Protein AF-A0A6A5W102-F1 (afdb_monomer_lite)

Organism: NCBI:txid1392246

Sequence (244 aa):
MMQPARSTIIPQWRLRISGSLVYTWRGCWWRSITDMPKSYASFVYETIARSGHGNTTTPGDLSSTTNADDGVTIEAEVGITMAWTQFLHSPNSWTRVSRQSMNFAAHNAVVQPTTVNLTVRDDGEGNVYLLVPYRSHGIRFSVEFQDDLYAYENSCAVAACDFIQDTVPGSAHYVSPLPVQDHPTVAIEPHNALLVFPIPFPPPDLIPNLASPNTYTVHPESVPTLSHITNSVVYFGPGVHYIV

Structure (mmCIF, N/CA/C/O backbone):
data_AF-A0A6A5W102-F1
#
_entry.id   AF-A0A6A5W102-F1
#
loop_
_atom_site.group_PDB
_atom_site.id
_atom_site.type_symbol
_atom_site.label_atom_id
_atom_site.label_alt_id
_atom_site.label_comp_id
_atom_site.label_asym_id
_atom_site.label_entity_id
_atom_site.label_seq_id
_atom_site.pdbx_PDB_ins_code
_atom_site.Cartn_x
_atom_site.Cartn_y
_atom_site.Cartn_z
_atom_site.occupancy
_atom_site.B_iso_or_equiv
_atom_site.auth_seq_id
_atom_site.auth_comp_id
_atom_site.auth_asym_id
_atom_site.auth_atom_id
_atom_site.pdbx_PDB_model_num
ATOM 1 N N . MET A 1 1 ? -35.143 17.851 22.389 1.00 32.66 1 MET A N 1
ATOM 2 C CA . MET A 1 1 ? -34.821 18.850 21.348 1.00 32.66 1 MET A CA 1
ATOM 3 C C . MET A 1 1 ? -33.312 18.773 21.130 1.00 32.66 1 MET A C 1
ATOM 5 O O . MET A 1 1 ? -32.565 19.314 21.928 1.00 32.66 1 MET A O 1
ATOM 9 N N . MET A 1 2 ? -32.861 17.937 20.189 1.00 25.62 2 MET A N 1
ATOM 10 C CA . MET A 1 2 ? -31.437 17.625 19.975 1.00 25.62 2 MET A CA 1
ATOM 11 C C . MET A 1 2 ? -30.884 18.503 18.847 1.00 25.62 2 MET A C 1
ATOM 13 O O . MET A 1 2 ? -31.464 18.548 17.764 1.00 25.62 2 MET A O 1
ATOM 17 N N . GLN A 1 3 ? -29.789 19.214 19.123 1.00 23.28 3 GLN A N 1
ATOM 18 C CA . GLN A 1 3 ? -29.019 19.978 18.136 1.00 23.28 3 GLN A CA 1
ATOM 19 C C . GLN A 1 3 ? -28.342 19.041 17.118 1.00 23.28 3 GLN A C 1
ATOM 21 O O . GLN A 1 3 ? -27.839 17.990 17.519 1.00 23.28 3 GLN A O 1
ATOM 26 N N . PRO A 1 4 ? -28.249 19.420 15.831 1.00 29.44 4 PRO A N 1
ATOM 27 C CA . PRO A 1 4 ? -27.452 18.683 14.861 1.00 29.44 4 PRO A CA 1
ATOM 28 C C . PRO A 1 4 ? -25.958 18.997 15.032 1.00 29.44 4 PRO A C 1
ATOM 30 O O . PRO A 1 4 ? -25.551 20.157 15.146 1.00 29.44 4 PRO A O 1
ATOM 33 N N . ALA A 1 5 ? -25.141 17.943 15.049 1.00 29.16 5 ALA A N 1
ATOM 34 C CA . ALA A 1 5 ? -23.688 18.028 15.097 1.00 29.16 5 ALA A CA 1
ATOM 35 C C . ALA A 1 5 ? -23.127 18.659 13.811 1.00 29.16 5 ALA A C 1
ATOM 37 O O . ALA A 1 5 ? -23.562 18.361 12.697 1.00 29.16 5 ALA A O 1
ATOM 38 N N . ARG A 1 6 ? -22.155 19.556 14.000 1.00 26.34 6 ARG A N 1
ATOM 39 C CA . ARG A 1 6 ? -21.450 20.315 12.962 1.00 26.34 6 ARG A CA 1
ATOM 40 C C . ARG A 1 6 ? -20.654 19.384 12.043 1.00 26.34 6 ARG A C 1
ATOM 42 O O . ARG A 1 6 ? -19.984 18.471 12.512 1.00 26.34 6 ARG A O 1
ATOM 49 N N . SER 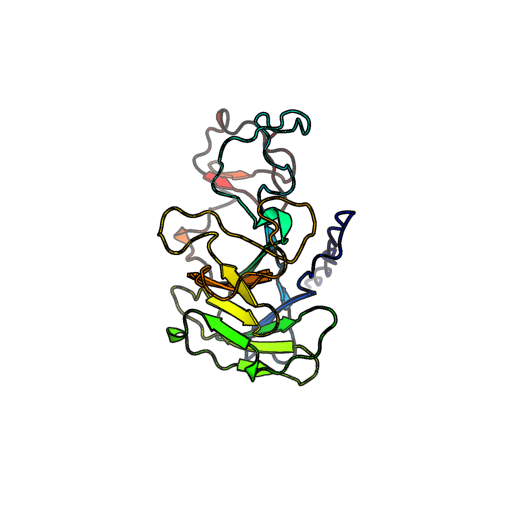A 1 7 ? -20.688 19.666 10.742 1.00 27.02 7 SER A N 1
ATOM 50 C CA . SER A 1 7 ? -19.809 19.046 9.752 1.00 27.02 7 SER A CA 1
ATOM 51 C C . SER A 1 7 ? -18.371 19.517 9.966 1.00 27.02 7 SER A C 1
ATOM 53 O O . SER A 1 7 ? -18.051 20.682 9.715 1.00 27.02 7 SER A O 1
ATOM 55 N N . THR A 1 8 ? -17.500 18.623 10.417 1.00 25.22 8 THR A N 1
ATOM 56 C CA . THR A 1 8 ? -16.059 18.874 10.450 1.00 25.22 8 THR A CA 1
ATOM 57 C C . THR A 1 8 ? -15.505 18.695 9.039 1.00 25.22 8 THR A C 1
ATOM 59 O O . THR A 1 8 ? -15.571 17.609 8.465 1.00 25.22 8 THR A O 1
ATOM 62 N N . ILE A 1 9 ? -14.995 19.783 8.465 1.00 26.11 9 ILE A N 1
ATOM 63 C CA . ILE A 1 9 ? -14.217 19.779 7.226 1.00 26.11 9 ILE A CA 1
ATOM 64 C C . ILE A 1 9 ? -12.917 19.027 7.529 1.00 26.11 9 ILE A C 1
ATOM 66 O O . ILE A 1 9 ? -12.103 19.503 8.317 1.00 26.11 9 ILE A O 1
ATOM 70 N N . ILE A 1 10 ? -12.742 17.841 6.946 1.00 27.20 10 ILE A N 1
ATOM 71 C CA . ILE A 1 10 ? -11.478 17.101 7.016 1.00 27.20 10 ILE A CA 1
ATOM 72 C C . ILE A 1 10 ? -10.545 17.715 5.959 1.00 27.20 10 ILE A C 1
ATOM 74 O O . ILE A 1 10 ? -10.894 17.684 4.775 1.00 27.20 10 ILE A O 1
ATOM 78 N N . PRO A 1 11 ? -9.396 18.301 6.337 1.00 24.92 11 PRO A N 1
ATOM 79 C CA . PRO A 1 11 ? -8.449 18.847 5.373 1.00 24.92 11 PRO A CA 1
ATOM 80 C C . PRO A 1 11 ? -7.882 17.723 4.494 1.00 24.92 11 PRO A C 1
ATOM 82 O O . PRO A 1 11 ? -7.336 16.739 4.990 1.00 24.92 11 PRO A O 1
ATOM 85 N N . GLN A 1 12 ? -8.024 17.871 3.174 1.00 27.95 12 GLN A N 1
ATOM 86 C CA . GLN A 1 12 ? -7.302 17.058 2.199 1.00 27.95 12 GLN A CA 1
ATOM 87 C C . GLN A 1 12 ? -5.849 17.534 2.166 1.00 27.95 12 GLN A C 1
ATOM 89 O O . GLN A 1 12 ? -5.536 18.560 1.561 1.00 27.95 12 GLN A O 1
ATOM 94 N N . TRP A 1 13 ? -4.961 16.813 2.843 1.00 24.53 13 TRP A N 1
ATOM 95 C CA . TRP A 1 13 ? -3.529 17.070 2.766 1.00 24.53 13 TRP A CA 1
ATOM 96 C C . TRP A 1 13 ? -3.004 16.625 1.398 1.00 24.53 13 TRP A C 1
ATOM 98 O O . TRP A 1 13 ? -3.129 15.463 1.022 1.00 24.53 13 TRP A O 1
ATOM 108 N N . ARG A 1 14 ? -2.431 17.570 0.645 1.00 26.86 14 ARG A N 1
ATOM 109 C CA . ARG A 1 14 ? -1.572 17.294 -0.512 1.00 26.86 14 ARG A CA 1
ATOM 110 C C . ARG A 1 14 ? -0.137 17.246 -0.005 1.00 26.86 14 ARG A C 1
ATOM 112 O O . ARG A 1 14 ? 0.390 18.287 0.382 1.00 26.86 14 ARG A O 1
ATOM 119 N N . LEU A 1 15 ? 0.488 16.073 -0.009 1.00 25.64 15 LEU A N 1
ATOM 120 C CA . LEU A 1 15 ? 1.933 15.988 0.171 1.00 25.64 15 LEU A CA 1
ATOM 121 C C . LEU A 1 15 ? 2.588 16.448 -1.136 1.00 25.64 15 LEU A C 1
ATOM 123 O O . LEU A 1 15 ? 2.306 15.913 -2.206 1.00 25.64 15 LEU A O 1
ATOM 127 N N . ARG A 1 16 ? 3.402 17.502 -1.060 1.00 20.77 16 ARG A N 1
ATOM 128 C CA . ARG A 1 16 ? 4.176 18.032 -2.184 1.00 20.77 16 ARG A CA 1
ATOM 129 C C . ARG A 1 16 ? 5.643 17.768 -1.870 1.00 20.77 16 ARG A C 1
ATOM 131 O O . ARG A 1 16 ? 6.250 18.538 -1.134 1.00 20.77 16 ARG A O 1
ATOM 138 N N . ILE A 1 17 ? 6.184 16.670 -2.389 1.00 24.02 17 ILE A N 1
ATOM 139 C CA . ILE A 1 17 ? 7.630 16.437 -2.389 1.00 24.02 17 ILE A CA 1
ATOM 140 C C . ILE A 1 17 ? 8.189 17.145 -3.628 1.00 24.02 17 ILE A C 1
ATOM 142 O O . ILE A 1 17 ? 7.640 17.048 -4.725 1.00 24.02 17 ILE A O 1
ATOM 146 N N . SER A 1 18 ? 9.202 17.981 -3.419 1.00 22.02 18 SER A N 1
ATOM 147 C CA . SER A 1 18 ? 9.857 18.765 -4.465 1.00 22.02 18 SER A CA 1
ATOM 148 C C . SER A 1 18 ? 10.819 17.881 -5.258 1.00 22.02 18 SER A C 1
ATOM 150 O O . SER A 1 18 ? 11.787 17.398 -4.683 1.00 22.02 18 SER A O 1
ATOM 152 N N . GLY A 1 19 ? 10.599 17.770 -6.571 1.00 23.61 19 GLY A N 1
ATOM 153 C CA . GLY A 1 19 ? 11.516 17.142 -7.529 1.00 23.61 19 GLY A CA 1
ATOM 154 C C . GLY A 1 19 ? 10.904 15.903 -8.180 1.00 23.61 19 GLY A C 1
ATOM 155 O O . GLY A 1 19 ? 10.743 14.890 -7.520 1.00 23.61 19 GLY A O 1
ATOM 156 N N . SER A 1 20 ? 10.587 16.012 -9.473 1.00 23.73 20 SER A N 1
ATOM 157 C CA . SER A 1 20 ? 9.934 15.012 -10.338 1.00 23.73 20 SER A CA 1
ATOM 158 C C . SER A 1 20 ? 8.433 14.779 -10.099 1.00 23.73 20 SER A C 1
ATOM 160 O O . SER A 1 20 ? 7.947 14.606 -8.986 1.00 23.73 20 SER A O 1
ATOM 162 N N . LEU A 1 21 ? 7.664 14.853 -11.190 1.00 26.48 21 LEU A N 1
ATOM 163 C CA . LEU A 1 21 ? 6.221 14.606 -11.228 1.00 26.48 21 LEU A CA 1
ATOM 164 C C . LEU A 1 21 ? 5.953 13.123 -10.937 1.00 26.48 21 LEU A C 1
ATOM 166 O O . LEU A 1 21 ? 5.965 12.305 -11.847 1.00 26.48 21 LEU A O 1
ATOM 170 N N . VAL A 1 22 ? 5.705 12.785 -9.673 1.00 32.91 22 VAL A N 1
ATOM 171 C CA . VAL A 1 22 ? 5.171 11.473 -9.289 1.00 32.91 22 VAL A CA 1
ATOM 172 C C . VAL A 1 22 ? 3.670 11.458 -9.598 1.00 32.91 22 VAL A C 1
ATOM 174 O O . VAL A 1 22 ? 2.915 12.334 -9.154 1.00 32.91 22 VAL A O 1
ATOM 177 N N . TYR A 1 23 ? 3.240 10.493 -10.409 1.00 39.22 23 TYR A N 1
ATOM 178 C CA . TYR A 1 23 ? 1.844 10.271 -10.782 1.00 39.22 23 TYR A CA 1
ATOM 179 C C . TYR A 1 23 ? 1.058 9.780 -9.560 1.00 39.22 23 TYR A C 1
ATOM 181 O O . TYR A 1 23 ? 0.995 8.595 -9.271 1.00 39.22 23 TYR A O 1
ATOM 189 N N . THR A 1 24 ? 0.448 10.705 -8.820 1.00 46.84 24 THR A N 1
ATOM 190 C CA . THR A 1 24 ? -0.269 10.385 -7.574 1.00 46.84 24 THR A CA 1
ATOM 191 C C . THR A 1 24 ? -1.761 10.126 -7.807 1.00 46.84 24 THR A C 1
ATOM 193 O O . THR A 1 24 ? -2.428 10.804 -8.599 1.00 46.84 24 THR A O 1
ATOM 196 N N . TRP A 1 25 ? -2.329 9.166 -7.075 1.00 47.06 25 TRP A N 1
ATOM 197 C CA . TRP A 1 25 ? -3.763 8.848 -7.070 1.00 47.06 25 TRP A CA 1
ATOM 198 C C . TRP A 1 25 ? -4.618 10.041 -6.597 1.00 47.06 25 TRP A C 1
ATOM 200 O O . TRP A 1 25 ? -4.261 10.730 -5.643 1.00 47.06 25 TRP A O 1
ATOM 210 N N . ARG A 1 26 ? -5.776 10.317 -7.232 1.00 47.84 26 ARG A N 1
ATOM 211 C CA . ARG A 1 26 ? -6.661 11.438 -6.808 1.00 47.84 26 ARG A CA 1
ATOM 212 C C . ARG A 1 26 ? -7.482 11.132 -5.565 1.00 47.84 26 ARG A C 1
ATOM 214 O O . ARG A 1 26 ? -7.949 12.052 -4.895 1.00 47.84 26 ARG A O 1
ATOM 221 N N . GLY A 1 27 ? -7.720 9.857 -5.305 1.00 54.81 27 GLY A N 1
ATOM 222 C CA . GLY A 1 27 ? -8.551 9.418 -4.204 1.00 54.81 27 GLY A CA 1
ATOM 223 C C . GLY A 1 27 ? -9.250 8.108 -4.509 1.00 54.81 27 GLY A C 1
ATOM 224 O O . GLY A 1 27 ? -9.405 7.697 -5.659 1.00 54.81 27 GLY A O 1
ATOM 225 N N . CYS A 1 28 ? -9.691 7.474 -3.436 1.00 49.91 28 CYS A N 1
ATOM 226 C CA . CYS A 1 28 ? -10.635 6.379 -3.468 1.00 49.91 28 CYS A CA 1
ATOM 227 C C . CYS A 1 28 ? -11.915 6.866 -2.788 1.00 49.91 28 CYS A C 1
ATOM 229 O O . CYS A 1 28 ? -11.861 7.612 -1.809 1.00 49.91 28 CYS A O 1
ATOM 231 N N . TRP A 1 29 ? -13.076 6.477 -3.300 1.00 69.75 29 TRP A N 1
ATOM 232 C CA . TRP A 1 29 ? -14.357 6.755 -2.653 1.00 69.75 29 TRP A CA 1
ATOM 233 C C . TRP A 1 29 ? -15.152 5.472 -2.518 1.00 69.75 29 TRP A C 1
ATOM 235 O O . TRP A 1 29 ? -15.090 4.610 -3.392 1.00 69.75 29 TRP A O 1
ATOM 245 N N . TRP A 1 30 ? -15.956 5.370 -1.467 1.00 49.09 30 TRP A N 1
ATOM 246 C CA . TRP A 1 30 ? -16.875 4.253 -1.278 1.00 49.09 30 TRP A CA 1
ATOM 247 C C . TRP A 1 30 ? -18.323 4.751 -1.173 1.00 49.09 30 TRP A C 1
ATOM 249 O O . TRP A 1 30 ? -18.586 5.872 -0.723 1.00 49.09 30 TRP A O 1
ATOM 259 N N . ARG A 1 31 ? -19.274 3.920 -1.612 1.00 61.78 31 ARG A N 1
ATOM 260 C CA . ARG A 1 31 ? -20.721 4.133 -1.435 1.00 61.78 31 ARG A CA 1
ATOM 261 C C . ARG A 1 31 ? -21.456 2.811 -1.208 1.00 61.78 31 ARG A C 1
ATOM 263 O O . ARG A 1 31 ? -21.146 1.829 -1.881 1.00 61.78 31 ARG A O 1
ATOM 270 N N . SER A 1 32 ? -22.452 2.785 -0.322 1.00 47.06 32 SER A N 1
ATOM 271 C CA . SER A 1 32 ? -23.395 1.657 -0.219 1.00 47.06 32 SER A CA 1
ATOM 272 C C . SER A 1 32 ? -24.305 1.613 -1.452 1.00 47.06 32 SER A C 1
ATOM 274 O O . SER A 1 32 ? -24.623 2.653 -2.030 1.00 47.06 32 SER A O 1
ATOM 276 N N . ILE A 1 33 ? -24.758 0.422 -1.853 1.00 53.47 33 ILE A N 1
ATOM 277 C CA . ILE A 1 33 ? -25.746 0.269 -2.938 1.00 53.47 33 ILE A CA 1
ATOM 278 C C . ILE A 1 33 ? -27.122 0.830 -2.534 1.00 53.47 33 ILE A C 1
ATOM 280 O O . ILE A 1 33 ? -27.890 1.243 -3.400 1.00 53.47 33 ILE A O 1
ATOM 284 N N . THR A 1 34 ? -27.431 0.880 -1.236 1.00 43.09 34 THR A N 1
ATOM 285 C CA . THR A 1 34 ? -28.722 1.361 -0.713 1.00 43.09 34 THR A CA 1
ATOM 286 C C . THR A 1 34 ? -28.795 2.880 -0.537 1.00 43.09 34 THR A C 1
ATOM 288 O O . THR A 1 34 ? -29.896 3.419 -0.478 1.00 43.09 34 THR A O 1
ATOM 291 N N . ASP A 1 35 ? -27.653 3.579 -0.500 1.00 47.94 35 ASP A N 1
ATOM 292 C CA . ASP A 1 35 ? -27.558 4.992 -0.086 1.00 47.94 35 ASP A CA 1
ATOM 293 C C . ASP A 1 35 ? -27.295 5.935 -1.270 1.00 47.94 35 ASP A C 1
ATOM 295 O O . ASP A 1 35 ? -26.444 6.830 -1.230 1.00 47.94 35 ASP A O 1
ATOM 299 N N . MET A 1 36 ? -28.027 5.741 -2.366 1.00 49.12 36 MET A N 1
ATOM 300 C CA . MET A 1 36 ? -27.916 6.628 -3.524 1.00 49.12 36 MET A CA 1
ATOM 301 C C . MET A 1 36 ? -28.464 8.028 -3.178 1.00 49.12 36 MET A C 1
ATOM 303 O O . MET A 1 36 ? -29.601 8.112 -2.707 1.00 49.12 36 MET A O 1
ATOM 307 N N . PRO A 1 37 ? -27.713 9.133 -3.411 1.00 53.50 37 PRO A N 1
ATOM 308 C CA . PRO A 1 37 ? -26.498 9.256 -4.236 1.00 53.50 37 PRO A CA 1
ATOM 309 C C . PRO A 1 37 ? -25.173 9.526 -3.471 1.00 53.50 37 PRO A C 1
ATOM 311 O O . PRO A 1 37 ? -24.252 10.110 -4.043 1.00 53.50 37 PRO A O 1
ATOM 314 N N . LYS A 1 38 ? -25.033 9.181 -2.186 1.00 68.25 38 LYS A N 1
ATOM 315 C CA . LYS A 1 38 ? -23.924 9.695 -1.357 1.00 68.25 38 LYS A CA 1
ATOM 316 C C . LYS A 1 38 ? -22.646 8.847 -1.461 1.00 68.25 38 LYS A C 1
ATOM 318 O O . LYS A 1 38 ? -22.654 7.654 -1.181 1.00 68.25 38 LYS A O 1
ATOM 323 N N . SER A 1 39 ? -21.528 9.479 -1.828 1.00 75.62 39 SER A N 1
ATOM 324 C CA . SER A 1 39 ? -20.179 8.888 -1.805 1.00 75.62 39 SER A CA 1
ATOM 325 C C . SER A 1 39 ? -19.319 9.498 -0.700 1.00 75.62 39 SER A C 1
ATOM 327 O O . SER A 1 39 ? -19.388 10.706 -0.465 1.00 75.62 39 SER A O 1
ATOM 329 N N . TYR A 1 40 ? -18.456 8.692 -0.088 1.00 84.00 40 TYR A N 1
ATOM 330 C CA . TYR A 1 40 ? -17.540 9.107 0.975 1.00 84.00 40 TYR A CA 1
ATOM 331 C C . TYR A 1 40 ? -16.095 8.952 0.516 1.00 84.00 40 TYR A C 1
ATOM 333 O O . TYR A 1 40 ? -15.752 7.950 -0.108 1.00 84.00 40 TYR A O 1
ATOM 341 N N . ALA A 1 41 ? -15.250 9.940 0.808 1.00 87.38 41 ALA A N 1
ATOM 342 C CA . ALA A 1 41 ? -13.827 9.852 0.503 1.00 87.38 41 ALA A CA 1
ATOM 343 C C . ALA A 1 41 ? -13.137 8.857 1.446 1.00 87.38 41 ALA A C 1
ATOM 345 O O . ALA A 1 41 ? -13.428 8.824 2.641 1.00 87.38 41 ALA A O 1
ATOM 346 N N . SER A 1 42 ? -12.218 8.076 0.892 1.00 88.50 42 SER A N 1
ATOM 347 C CA . SER A 1 42 ? -11.331 7.159 1.595 1.00 88.50 42 SER A CA 1
ATOM 348 C C . SER A 1 42 ? -9.899 7.633 1.382 1.00 88.50 42 SER A C 1
ATOM 350 O O . SER A 1 42 ? -9.499 7.922 0.251 1.00 88.50 42 SER A O 1
ATOM 352 N N . PHE A 1 43 ? -9.138 7.759 2.468 1.00 90.56 43 PHE A N 1
ATOM 353 C CA . PHE A 1 43 ? -7.752 8.209 2.386 1.00 90.56 43 PHE A CA 1
ATOM 354 C C . PHE A 1 43 ? -6.917 7.185 1.605 1.00 90.56 43 PHE A C 1
ATOM 356 O O . PHE A 1 43 ? -7.110 5.976 1.766 1.00 90.56 43 PHE A O 1
ATOM 363 N N . VAL A 1 44 ? -6.023 7.671 0.746 1.00 91.88 44 VAL A N 1
ATOM 364 C CA . VAL A 1 44 ? -5.082 6.846 -0.017 1.00 91.88 44 VAL A CA 1
ATOM 365 C C . VAL A 1 44 ? -3.694 7.137 0.535 1.00 91.88 44 VAL A C 1
ATOM 367 O O . VAL A 1 44 ? -3.196 8.251 0.402 1.00 91.88 44 VAL A O 1
ATOM 370 N N . TYR A 1 45 ? -3.129 6.153 1.222 1.00 94.62 45 TYR A N 1
ATOM 371 C CA . TYR A 1 45 ? -1.745 6.164 1.675 1.00 94.62 45 TYR A CA 1
ATOM 372 C C . TYR A 1 45 ? -0.825 5.818 0.507 1.00 94.62 45 TYR A C 1
ATOM 374 O O . TYR A 1 45 ? -1.267 5.174 -0.442 1.00 94.62 45 TYR A O 1
ATOM 382 N N . GLU A 1 46 ? 0.441 6.209 0.600 1.00 95.12 46 GLU A N 1
ATOM 383 C CA . GLU A 1 46 ? 1.473 5.913 -0.391 1.00 95.12 46 GLU A CA 1
ATOM 384 C C . GLU A 1 46 ? 2.788 5.608 0.324 1.00 95.12 46 GLU A C 1
ATOM 386 O O . GLU A 1 46 ? 3.116 6.230 1.338 1.00 95.12 46 GLU A O 1
ATOM 391 N N . THR A 1 47 ? 3.526 4.635 -0.197 1.00 95.69 47 THR A N 1
ATOM 392 C CA . THR A 1 47 ? 4.904 4.347 0.184 1.00 95.69 47 THR A CA 1
ATOM 393 C C . THR A 1 47 ? 5.786 4.322 -1.058 1.00 95.69 47 THR A C 1
ATOM 395 O O . THR A 1 47 ? 5.342 3.960 -2.150 1.00 95.69 47 THR A O 1
ATOM 398 N N . ILE A 1 48 ? 7.036 4.729 -0.868 1.00 95.25 48 ILE A N 1
ATOM 399 C CA . ILE A 1 48 ? 8.076 4.789 -1.891 1.00 95.25 48 ILE A CA 1
ATOM 400 C C . ILE A 1 48 ? 9.309 4.051 -1.378 1.00 95.25 48 ILE A C 1
ATOM 402 O O . ILE A 1 48 ? 9.518 3.943 -0.162 1.00 95.25 48 ILE A O 1
ATOM 406 N N . ALA A 1 49 ? 10.148 3.581 -2.297 1.00 94.69 49 ALA A N 1
ATOM 407 C CA . ALA A 1 49 ? 11.397 2.918 -1.954 1.00 94.69 49 ALA A CA 1
ATOM 408 C C . ALA A 1 49 ? 12.227 3.755 -0.958 1.00 94.69 49 ALA A C 1
ATOM 410 O O . ALA A 1 49 ? 12.394 4.971 -1.107 1.00 94.69 49 ALA A O 1
ATOM 411 N N . ARG A 1 50 ? 12.707 3.099 0.108 1.00 94.12 50 ARG A N 1
ATOM 412 C CA . ARG A 1 50 ? 13.503 3.706 1.196 1.00 94.12 50 ARG A CA 1
ATOM 413 C C . ARG A 1 50 ? 12.826 4.891 1.906 1.00 94.12 50 ARG A C 1
ATOM 415 O O . ARG A 1 50 ? 13.497 5.684 2.562 1.00 94.12 50 ARG A O 1
ATOM 422 N N . SER A 1 51 ? 11.502 5.042 1.775 1.00 92.25 51 SER A N 1
ATOM 423 C CA . SER A 1 51 ? 10.731 6.178 2.316 1.00 92.25 51 SER A CA 1
ATOM 424 C C . SER A 1 51 ? 11.289 7.559 1.927 1.00 92.25 51 SER A C 1
ATOM 426 O O . SER A 1 51 ? 11.066 8.541 2.630 1.00 92.25 51 SER A O 1
ATOM 428 N N . GLY A 1 52 ? 12.044 7.641 0.825 1.00 90.75 52 GLY A N 1
ATOM 429 C CA . GLY A 1 52 ? 12.708 8.869 0.379 1.00 90.75 52 GLY A CA 1
ATOM 430 C C . GLY A 1 52 ? 13.972 9.263 1.155 1.00 90.75 52 GLY A C 1
ATOM 431 O O . GLY A 1 52 ? 14.541 10.310 0.863 1.00 90.75 52 GLY A O 1
ATOM 432 N N . HIS A 1 53 ? 14.443 8.459 2.114 1.00 90.75 53 HIS A N 1
ATOM 433 C CA . HIS A 1 53 ? 15.681 8.750 2.854 1.00 90.75 53 HIS A CA 1
ATOM 434 C C . HIS A 1 53 ? 16.954 8.368 2.084 1.00 90.75 53 HIS A C 1
ATOM 436 O O . HIS A 1 53 ? 18.041 8.812 2.440 1.00 90.75 53 HIS A O 1
ATOM 442 N N . GLY A 1 54 ? 16.830 7.570 1.020 1.00 91.56 54 GLY A N 1
ATOM 443 C CA . GLY A 1 54 ? 17.981 6.961 0.357 1.00 91.56 54 GLY A CA 1
ATOM 444 C C . GLY A 1 54 ? 18.577 5.823 1.189 1.00 91.56 54 GLY A C 1
ATOM 445 O O . GLY A 1 54 ? 17.975 5.363 2.159 1.00 91.56 54 GLY A O 1
ATOM 446 N N . ASN A 1 55 ? 19.734 5.311 0.769 1.00 93.50 55 ASN A N 1
ATOM 447 C CA . ASN A 1 55 ? 20.395 4.201 1.455 1.00 93.50 55 ASN A CA 1
ATOM 448 C C . ASN A 1 55 ? 21.261 4.745 2.604 1.00 93.50 55 ASN A C 1
ATOM 450 O O . ASN A 1 55 ? 22.445 5.029 2.418 1.00 93.50 55 ASN A O 1
ATOM 454 N N . THR A 1 56 ? 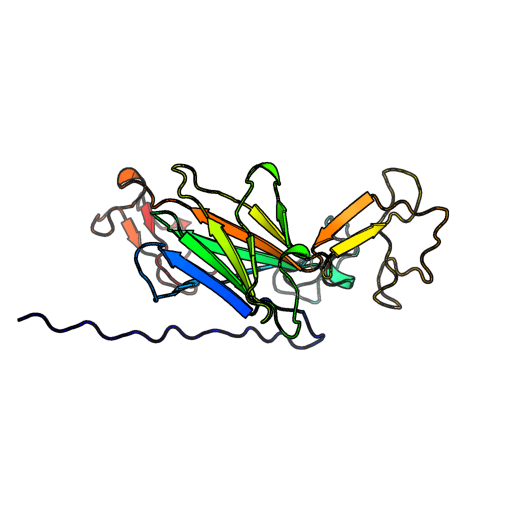20.639 4.984 3.762 1.00 94.62 56 THR A N 1
ATOM 455 C CA . THR A 1 56 ? 21.268 5.607 4.941 1.00 94.62 56 THR A CA 1
ATOM 456 C C . THR A 1 56 ? 21.455 4.621 6.089 1.00 94.62 56 THR A C 1
ATOM 458 O O . THR A 1 56 ? 20.536 3.865 6.402 1.00 94.62 56 THR A O 1
ATOM 461 N N . THR A 1 57 ? 22.589 4.678 6.790 1.00 94.94 57 THR A N 1
ATOM 462 C CA . THR A 1 57 ? 22.862 3.814 7.955 1.00 94.94 57 THR A CA 1
ATOM 463 C C . THR A 1 57 ? 22.368 4.389 9.278 1.00 94.94 57 THR A C 1
ATOM 465 O O . THR A 1 57 ? 22.164 3.639 10.231 1.00 94.94 57 THR A O 1
ATOM 468 N N . THR A 1 58 ? 22.194 5.709 9.362 1.00 93.69 58 THR A N 1
ATOM 469 C CA . THR A 1 58 ? 21.800 6.405 10.590 1.00 93.69 58 THR A CA 1
ATOM 470 C C . THR A 1 58 ? 20.458 7.108 10.376 1.00 93.69 58 THR A C 1
ATOM 472 O O . THR A 1 58 ? 20.375 8.016 9.545 1.00 93.69 58 THR A O 1
ATOM 475 N N . PRO A 1 59 ? 19.398 6.741 11.123 1.00 89.50 59 PRO A N 1
ATOM 476 C CA . PRO A 1 59 ? 18.103 7.409 11.022 1.00 89.50 59 PRO A CA 1
ATOM 477 C C . PRO A 1 59 ? 18.220 8.927 11.223 1.00 89.50 59 PRO A C 1
ATOM 479 O O . PRO A 1 59 ? 18.786 9.387 12.211 1.00 89.50 59 PRO A O 1
ATOM 482 N N . GLY A 1 60 ? 17.679 9.703 10.281 1.00 85.19 60 GLY A N 1
ATOM 483 C CA . GLY A 1 60 ? 17.677 11.170 10.327 1.00 85.19 60 GLY A CA 1
ATOM 484 C C . GLY A 1 60 ? 18.956 11.852 9.823 1.00 85.19 60 GLY A C 1
ATOM 485 O O . GLY A 1 60 ? 18.948 13.069 9.649 1.00 85.19 60 GLY A O 1
ATOM 486 N N . ASP A 1 61 ? 20.023 11.104 9.532 1.00 91.06 61 ASP A N 1
ATOM 487 C CA . ASP A 1 61 ? 21.248 11.639 8.937 1.00 91.06 61 ASP A CA 1
ATOM 488 C C . ASP A 1 61 ? 21.344 11.255 7.456 1.00 91.06 61 ASP A C 1
ATOM 490 O O . ASP A 1 61 ? 21.838 10.186 7.094 1.00 91.06 61 ASP A O 1
ATOM 494 N N . LEU A 1 62 ? 20.904 12.165 6.585 1.00 88.62 62 LEU A N 1
ATOM 495 C CA . LEU A 1 62 ? 20.944 11.978 5.130 1.00 88.62 62 LEU A CA 1
ATOM 496 C C . LEU A 1 62 ? 22.372 11.936 4.555 1.00 88.62 62 LEU A C 1
ATOM 498 O O . LEU A 1 62 ? 22.542 11.586 3.390 1.00 88.62 62 LEU A O 1
ATOM 502 N N . SER A 1 63 ? 23.399 12.286 5.340 1.00 92.06 63 SER A N 1
ATOM 503 C CA . SER A 1 63 ? 24.803 12.160 4.927 1.00 92.06 63 SER A CA 1
ATOM 504 C C . SER A 1 63 ? 25.388 10.772 5.199 1.00 92.06 63 SER A C 1
ATOM 506 O O . SER A 1 63 ? 26.449 10.441 4.670 1.00 92.06 63 SER A O 1
ATOM 508 N N . SER A 1 64 ? 24.688 9.936 5.974 1.00 94.31 64 SER A N 1
ATOM 509 C CA . SER A 1 64 ? 25.118 8.584 6.349 1.00 94.31 64 SER A CA 1
ATOM 510 C C . SER A 1 64 ? 24.910 7.553 5.228 1.00 94.31 64 SER A C 1
ATOM 512 O O . SER A 1 64 ? 24.365 6.475 5.445 1.00 94.31 64 SER A O 1
ATOM 514 N N . THR A 1 65 ? 25.310 7.886 4.000 1.00 93.25 65 THR A N 1
ATOM 515 C CA . THR A 1 65 ? 25.055 7.053 2.817 1.00 93.25 65 THR A CA 1
ATOM 516 C C . THR A 1 65 ? 25.878 5.767 2.824 1.00 93.25 65 THR A C 1
ATOM 518 O O . THR A 1 65 ? 27.064 5.785 3.161 1.00 93.25 65 THR A O 1
ATOM 521 N N . THR A 1 66 ? 25.286 4.669 2.364 1.00 93.19 66 THR A N 1
ATOM 522 C CA . THR A 1 66 ? 25.961 3.387 2.140 1.00 93.19 66 THR A CA 1
ATOM 523 C C . THR A 1 66 ? 25.586 2.793 0.783 1.00 93.19 66 THR A C 1
ATOM 525 O O . THR A 1 66 ? 24.556 3.128 0.208 1.00 93.19 66 THR A O 1
ATOM 528 N N . ASN A 1 67 ? 26.435 1.888 0.295 1.00 89.19 67 ASN A N 1
ATOM 529 C CA . ASN A 1 67 ? 26.204 1.081 -0.908 1.00 89.19 67 ASN A CA 1
ATOM 530 C C . ASN A 1 67 ? 25.952 -0.395 -0.554 1.00 89.19 67 ASN A C 1
ATOM 532 O O . ASN A 1 67 ? 26.075 -1.265 -1.413 1.00 89.19 67 ASN A O 1
ATOM 536 N N . ALA A 1 68 ? 25.695 -0.697 0.723 1.00 92.31 68 ALA A N 1
ATOM 537 C CA . ALA A 1 68 ? 25.298 -2.036 1.133 1.00 92.31 68 ALA A CA 1
ATOM 538 C C . ALA A 1 68 ? 23.946 -2.385 0.501 1.00 92.31 68 ALA A C 1
ATOM 540 O O . ALA A 1 68 ? 23.042 -1.549 0.487 1.00 92.31 68 ALA A O 1
ATOM 541 N N . ASP A 1 69 ? 23.830 -3.608 -0.005 1.00 89.94 69 ASP A N 1
ATOM 542 C CA . ASP A 1 69 ? 22.590 -4.117 -0.582 1.00 89.94 69 ASP A CA 1
ATOM 543 C C . ASP A 1 69 ? 21.497 -4.206 0.498 1.00 89.94 69 ASP A C 1
ATOM 545 O O . ASP A 1 69 ? 21.665 -4.880 1.519 1.00 89.94 69 ASP A O 1
ATOM 549 N N . ASP A 1 70 ? 20.400 -3.482 0.276 1.00 92.38 70 ASP A N 1
ATOM 550 C CA . ASP A 1 70 ? 19.206 -3.438 1.123 1.00 92.38 70 ASP A CA 1
ATOM 551 C C . ASP A 1 70 ? 17.984 -4.096 0.454 1.00 92.38 70 ASP A C 1
ATOM 553 O O . ASP A 1 70 ? 16.871 -4.010 0.978 1.00 92.38 70 ASP A O 1
ATOM 557 N N . GLY A 1 71 ? 18.183 -4.764 -0.689 1.00 91.25 71 GLY A N 1
ATOM 558 C CA . GLY A 1 71 ? 17.133 -5.370 -1.504 1.00 91.25 71 GLY A CA 1
ATOM 559 C C . GLY A 1 71 ? 16.371 -4.385 -2.396 1.00 91.25 71 GLY A C 1
ATOM 560 O O . GLY A 1 71 ? 15.468 -4.812 -3.108 1.00 91.25 71 GLY A O 1
ATOM 561 N N . VAL A 1 72 ? 16.716 -3.091 -2.372 1.00 92.12 72 VAL A N 1
ATOM 562 C CA . VAL A 1 72 ? 16.214 -2.079 -3.311 1.00 92.12 72 VAL A CA 1
ATOM 563 C C . VAL A 1 72 ? 17.315 -1.768 -4.321 1.00 92.12 72 VAL A C 1
ATOM 565 O O . VAL A 1 72 ? 18.389 -1.277 -3.973 1.00 92.12 72 VAL A O 1
ATOM 568 N N . THR A 1 73 ? 17.031 -1.998 -5.595 1.00 90.19 73 THR A N 1
ATOM 569 C CA . THR A 1 73 ? 17.958 -1.780 -6.706 1.00 90.19 73 THR A CA 1
ATOM 570 C C . THR A 1 73 ? 17.505 -0.575 -7.530 1.00 90.19 73 THR A C 1
ATOM 572 O O . THR A 1 73 ? 17.828 0.566 -7.196 1.00 90.19 73 THR A O 1
ATOM 575 N N . ILE A 1 74 ? 16.721 -0.811 -8.580 1.00 92.25 74 ILE A N 1
ATOM 576 C CA . ILE A 1 74 ? 16.252 0.196 -9.532 1.00 92.25 74 ILE A CA 1
ATOM 577 C C . ILE A 1 74 ? 14.949 0.875 -9.102 1.00 92.25 74 ILE A C 1
ATOM 579 O O . ILE A 1 74 ? 14.597 1.907 -9.662 1.00 92.25 74 ILE A O 1
ATOM 583 N N . GLU A 1 75 ? 14.221 0.336 -8.120 1.00 94.00 75 GLU A N 1
ATOM 584 C CA . GLU A 1 75 ? 12.858 0.765 -7.779 1.00 94.00 75 GLU A CA 1
ATOM 585 C C . GLU A 1 75 ? 12.810 2.236 -7.358 1.00 94.00 75 GLU A C 1
ATOM 587 O O . GLU A 1 75 ? 11.903 2.971 -7.746 1.00 94.00 75 GLU A O 1
ATOM 592 N N . ALA A 1 76 ? 13.810 2.677 -6.590 1.00 92.12 76 ALA A N 1
ATOM 593 C CA . ALA A 1 76 ? 13.940 4.072 -6.182 1.00 92.12 76 ALA A CA 1
ATOM 594 C C . ALA A 1 76 ? 14.266 5.001 -7.361 1.00 92.12 76 ALA A C 1
ATOM 596 O O . ALA A 1 76 ? 13.801 6.137 -7.380 1.00 92.12 76 ALA A O 1
ATOM 597 N N . GLU A 1 77 ? 15.048 4.518 -8.329 1.00 90.75 77 GLU A N 1
ATOM 598 C CA . GLU A 1 77 ? 15.486 5.296 -9.491 1.00 90.75 77 GLU A CA 1
ATOM 599 C C . GLU A 1 77 ? 14.354 5.467 -10.501 1.00 90.75 77 GLU A C 1
ATOM 601 O O . GLU A 1 77 ? 14.095 6.580 -10.952 1.00 90.75 77 GLU A O 1
ATOM 606 N N . VAL A 1 78 ? 13.650 4.380 -10.827 1.00 92.75 78 VAL A N 1
ATOM 607 C CA . VAL A 1 78 ? 12.544 4.415 -11.796 1.00 92.75 78 VAL A CA 1
ATOM 608 C C . VAL A 1 78 ? 11.252 4.955 -11.175 1.00 92.75 78 VAL A C 1
ATOM 610 O O . VAL A 1 78 ? 10.377 5.419 -11.893 1.00 92.75 78 VAL A O 1
ATOM 613 N N . GLY A 1 79 ? 11.167 5.009 -9.842 1.00 92.62 79 GLY A N 1
ATOM 614 C CA . GLY A 1 79 ? 10.076 5.666 -9.124 1.00 92.62 79 GLY A CA 1
ATOM 615 C C . GLY A 1 79 ? 8.885 4.754 -8.843 1.00 92.62 79 GLY A C 1
ATOM 616 O O . GLY A 1 79 ? 7.744 5.214 -8.885 1.00 92.62 79 GLY A O 1
ATOM 617 N N . ILE A 1 80 ? 9.141 3.482 -8.538 1.00 94.00 80 ILE A N 1
ATOM 618 C CA . ILE A 1 80 ? 8.106 2.516 -8.158 1.00 94.00 80 ILE A CA 1
ATOM 619 C C . ILE A 1 80 ? 7.458 2.941 -6.840 1.00 94.00 80 ILE A C 1
ATOM 621 O O . ILE A 1 80 ? 8.140 3.238 -5.849 1.00 94.00 80 ILE A O 1
ATOM 625 N N . THR A 1 81 ? 6.126 2.946 -6.816 1.00 94.50 81 THR A N 1
ATOM 626 C CA . THR A 1 81 ? 5.338 3.324 -5.639 1.00 94.50 81 THR A CA 1
ATOM 627 C C . THR A 1 81 ? 4.266 2.291 -5.315 1.00 94.50 81 THR A C 1
ATOM 629 O O . THR A 1 81 ? 3.782 1.557 -6.178 1.00 94.50 81 THR A O 1
ATOM 632 N N . MET A 1 82 ? 3.851 2.254 -4.049 1.00 96.69 82 MET A N 1
ATOM 633 C CA . MET A 1 82 ? 2.704 1.463 -3.616 1.00 96.69 82 MET A CA 1
ATOM 634 C C . MET A 1 82 ? 1.742 2.324 -2.813 1.00 96.69 82 MET A C 1
ATOM 636 O O . MET A 1 82 ? 2.035 2.762 -1.701 1.00 96.69 82 MET A O 1
ATOM 640 N N . ALA A 1 83 ? 0.553 2.526 -3.364 1.00 95.75 83 ALA A N 1
ATOM 641 C CA . ALA A 1 83 ? -0.550 3.173 -2.689 1.00 95.75 83 ALA A CA 1
ATOM 642 C C . ALA A 1 83 ? -1.548 2.154 -2.142 1.00 95.75 83 ALA A C 1
ATOM 644 O O . ALA A 1 83 ? -1.742 1.072 -2.698 1.00 95.75 83 ALA A O 1
ATOM 645 N N . TRP A 1 84 ? -2.229 2.503 -1.053 1.00 97.25 84 TRP A N 1
ATOM 646 C CA . TRP A 1 84 ? -3.327 1.689 -0.547 1.00 97.25 84 TRP A CA 1
ATOM 647 C C . TRP A 1 84 ? -4.410 2.503 0.142 1.00 97.25 84 TRP A C 1
ATOM 649 O O . TRP A 1 84 ? -4.199 3.608 0.639 1.00 97.25 84 TRP A O 1
ATOM 659 N N . THR A 1 85 ? -5.605 1.930 0.204 1.00 95.56 85 THR A N 1
ATOM 660 C CA . THR A 1 85 ? -6.744 2.517 0.904 1.00 95.56 85 THR A CA 1
ATOM 661 C C . THR A 1 85 ? -7.515 1.455 1.668 1.00 95.56 85 THR A C 1
ATOM 663 O O . THR A 1 85 ? -7.640 0.314 1.224 1.00 95.56 85 THR A O 1
ATOM 666 N N . GLN A 1 86 ? -8.057 1.837 2.821 1.00 95.50 86 GLN A N 1
ATOM 667 C CA . GLN A 1 86 ? -8.817 0.948 3.689 1.00 95.50 86 GLN A CA 1
ATOM 668 C C . GLN A 1 86 ? -10.090 1.638 4.160 1.00 95.50 86 GLN A C 1
ATOM 670 O O . GLN A 1 86 ? -10.064 2.797 4.573 1.00 95.50 86 GLN A O 1
ATOM 675 N N . PHE A 1 87 ? -11.197 0.902 4.151 1.00 92.56 87 PHE A N 1
ATOM 676 C CA . PHE A 1 87 ? -12.461 1.366 4.707 1.00 92.56 87 PHE A CA 1
ATOM 677 C C . PHE A 1 87 ? -13.268 0.194 5.270 1.00 92.56 87 PHE A C 1
ATOM 679 O O . PHE A 1 87 ? -13.183 -0.937 4.787 1.00 92.56 87 PHE A O 1
ATOM 686 N N . LEU A 1 88 ? -14.055 0.482 6.310 1.00 92.25 88 LEU A N 1
ATOM 687 C CA . LEU A 1 88 ? -15.026 -0.462 6.857 1.00 92.25 88 LEU A CA 1
ATOM 688 C C . LEU A 1 88 ? -16.282 -0.455 5.982 1.00 92.25 88 LEU A C 1
ATOM 690 O O . LEU A 1 88 ? -16.763 0.623 5.624 1.00 92.25 88 LEU A O 1
ATOM 694 N N . HIS A 1 89 ? -16.839 -1.624 5.662 1.00 87.00 89 HIS A N 1
ATOM 695 C CA . HIS A 1 89 ? -18.084 -1.692 4.896 1.00 87.00 89 HIS A CA 1
ATOM 696 C C . HIS A 1 89 ? -19.022 -2.831 5.317 1.00 87.00 89 HIS A C 1
ATOM 698 O O . HIS A 1 89 ? -18.605 -3.908 5.742 1.00 87.00 89 HIS A O 1
ATOM 704 N N . SER A 1 90 ? -20.317 -2.547 5.200 1.00 84.75 90 SER A N 1
ATOM 705 C CA . SER A 1 90 ? -21.454 -3.469 5.233 1.00 84.75 90 SER A CA 1
ATOM 706 C C . SER A 1 90 ? -22.683 -2.631 4.855 1.00 84.75 90 SER A C 1
ATOM 708 O O . SER A 1 90 ? -22.909 -1.620 5.528 1.00 84.75 90 SER A O 1
ATOM 710 N N . PRO A 1 91 ? -23.461 -2.944 3.798 1.00 86.19 91 PRO A N 1
ATOM 711 C CA . PRO A 1 91 ? -23.436 -4.123 2.921 1.00 86.19 91 PRO A CA 1
ATOM 712 C C . PRO A 1 91 ? -22.493 -3.946 1.705 1.00 86.19 91 PRO A C 1
ATOM 714 O O . PRO A 1 91 ? -21.523 -3.192 1.768 1.00 86.19 91 PRO A O 1
ATOM 717 N N . ASN A 1 92 ? -22.763 -4.652 0.595 1.00 89.44 92 ASN A N 1
ATOM 718 C CA . ASN A 1 92 ? -22.090 -4.456 -0.694 1.00 89.44 92 ASN A CA 1
ATOM 719 C C . ASN A 1 92 ? -22.000 -2.966 -1.064 1.00 89.44 92 ASN A C 1
ATOM 721 O O . ASN A 1 92 ? -22.947 -2.197 -0.867 1.00 89.44 92 ASN A O 1
ATOM 725 N N . SER A 1 93 ? -20.884 -2.583 -1.675 1.00 86.62 93 SER A N 1
ATOM 726 C CA . SER A 1 93 ? -20.564 -1.189 -1.966 1.00 86.62 93 SER A CA 1
ATOM 727 C C . SER A 1 93 ? -19.957 -1.024 -3.350 1.00 86.62 93 SER A C 1
ATOM 729 O O . SER A 1 93 ? -19.273 -1.910 -3.851 1.00 86.62 93 SER A O 1
ATOM 731 N N . TRP A 1 94 ? -20.155 0.141 -3.954 1.00 88.38 94 TRP A N 1
ATOM 732 C CA . TRP A 1 94 ? -19.341 0.562 -5.088 1.00 88.38 94 TRP A CA 1
ATOM 733 C C . TRP A 1 94 ? -18.134 1.344 -4.581 1.00 88.38 94 TRP A C 1
ATOM 735 O O . TRP A 1 94 ? -18.284 2.286 -3.800 1.00 88.38 94 TRP A O 1
ATOM 745 N N . THR A 1 95 ? -16.964 0.993 -5.086 1.00 89.56 95 THR A N 1
ATOM 746 C CA . THR A 1 95 ? -15.715 1.712 -4.861 1.00 89.56 95 THR A CA 1
ATOM 747 C C . THR A 1 95 ? -15.333 2.437 -6.138 1.00 89.56 95 THR A C 1
ATOM 749 O O . THR A 1 95 ? -15.245 1.807 -7.185 1.00 89.56 95 THR A O 1
ATOM 752 N N . ARG A 1 96 ? -15.132 3.753 -6.071 1.00 88.62 96 ARG A N 1
ATOM 753 C CA . ARG A 1 96 ? -14.642 4.557 -7.193 1.00 88.62 96 ARG A CA 1
ATOM 754 C C . ARG A 1 96 ? -13.146 4.796 -7.034 1.00 88.62 96 ARG A C 1
ATOM 756 O O . ARG A 1 96 ? -12.724 5.295 -5.991 1.00 88.62 96 ARG A O 1
ATOM 763 N N . VAL A 1 97 ? -12.391 4.510 -8.084 1.00 87.12 97 VAL A N 1
ATOM 764 C CA . VAL A 1 97 ? -10.966 4.812 -8.234 1.00 87.12 97 VAL A CA 1
ATOM 765 C C . VAL A 1 97 ? -10.804 5.834 -9.355 1.00 87.12 97 VAL A C 1
ATOM 767 O O . VAL A 1 97 ? -11.381 5.665 -10.429 1.00 87.12 97 VAL A O 1
ATOM 770 N N . SER A 1 98 ? -10.018 6.880 -9.104 1.00 81.25 98 SER A N 1
ATOM 771 C CA . SER A 1 98 ? -9.749 7.957 -10.067 1.00 81.25 98 SER A CA 1
ATOM 772 C C . SER A 1 98 ? -8.247 8.236 -10.159 1.00 81.25 98 SER A C 1
ATOM 774 O O . SER A 1 98 ? -7.588 8.407 -9.127 1.00 81.25 98 SER A O 1
ATOM 776 N N . ARG A 1 99 ? -7.710 8.362 -11.379 1.00 75.06 99 ARG A N 1
ATOM 777 C CA . ARG A 1 99 ? -6.307 8.766 -11.625 1.00 75.06 99 ARG A CA 1
ATOM 778 C C . ARG A 1 99 ? -6.212 10.238 -12.021 1.00 75.06 99 ARG A C 1
ATOM 780 O O . ARG A 1 99 ? -7.191 10.856 -12.439 1.00 75.06 99 ARG A O 1
ATOM 787 N N . GLN A 1 100 ? -5.039 10.842 -11.832 1.00 67.19 100 GLN A N 1
ATOM 788 C CA . GLN A 1 100 ? -4.771 12.186 -12.346 1.00 67.19 100 GLN A CA 1
ATOM 789 C C . GLN A 1 100 ? -4.541 12.134 -13.865 1.00 67.19 100 GLN A C 1
ATOM 791 O O . GLN A 1 100 ? -3.884 11.231 -14.368 1.00 67.19 100 GLN A O 1
ATOM 796 N N . SER A 1 101 ? -5.047 13.148 -14.579 1.00 54.25 101 SER A N 1
ATOM 797 C CA . SER A 1 101 ? -4.610 13.552 -15.931 1.00 54.25 101 SER A CA 1
ATOM 798 C C . SER A 1 101 ? -4.775 12.572 -17.101 1.00 54.25 101 SER A C 1
ATOM 800 O O . SER A 1 101 ? -4.279 12.882 -18.178 1.00 54.25 101 SER A O 1
ATOM 802 N N . MET A 1 102 ? -5.507 11.463 -16.963 1.00 58.69 102 MET A N 1
ATOM 803 C CA . MET A 1 102 ? -5.757 10.552 -18.088 1.00 58.69 102 MET A CA 1
ATOM 804 C C . MET A 1 102 ? -7.198 10.042 -18.116 1.00 58.69 102 MET A C 1
ATOM 806 O O . MET A 1 102 ? -7.753 9.664 -17.085 1.00 58.69 102 MET A O 1
ATOM 810 N N . ASN A 1 103 ? -7.777 10.006 -19.318 1.00 61.31 103 ASN A N 1
ATOM 811 C CA . ASN A 1 103 ? -8.981 9.233 -19.599 1.00 61.31 103 ASN A CA 1
ATOM 812 C C . ASN A 1 103 ? -8.535 7.801 -19.906 1.00 61.31 103 ASN A C 1
ATOM 814 O O . ASN A 1 103 ? -7.822 7.582 -20.882 1.00 61.31 103 ASN A O 1
ATOM 818 N N . PHE A 1 104 ? -8.956 6.835 -19.097 1.00 67.00 104 PHE A N 1
ATOM 819 C CA . PHE A 1 104 ? -8.755 5.410 -19.357 1.00 67.00 104 PHE A CA 1
ATOM 820 C C . PHE A 1 104 ? -10.110 4.699 -19.313 1.00 67.00 104 PHE A C 1
ATOM 822 O O . PHE A 1 104 ? -11.017 5.117 -18.592 1.00 67.00 104 PHE A O 1
ATOM 829 N N . ALA A 1 105 ? -10.251 3.635 -20.101 1.00 67.44 105 ALA A N 1
ATOM 830 C CA . ALA A 1 105 ? -11.460 2.816 -20.143 1.00 67.44 105 ALA A CA 1
ATOM 831 C C . ALA A 1 105 ? -11.387 1.676 -19.113 1.00 67.44 105 ALA A C 1
ATOM 833 O O . ALA A 1 105 ? -10.295 1.242 -18.747 1.00 67.44 105 ALA A O 1
ATOM 834 N N . ALA A 1 106 ? -12.526 1.122 -18.678 1.00 66.19 106 ALA A N 1
ATOM 835 C CA . ALA A 1 106 ? -12.552 0.054 -17.670 1.00 66.19 106 ALA A CA 1
ATOM 836 C C . ALA A 1 106 ? -11.798 -1.200 -18.093 1.00 66.19 106 ALA A C 1
ATOM 838 O O . ALA A 1 106 ? -11.246 -1.884 -17.239 1.00 66.19 106 ALA A O 1
ATOM 839 N N . HIS A 1 107 ? -11.766 -1.509 -19.392 1.00 72.88 107 HIS A N 1
ATOM 840 C CA . HIS A 1 107 ? -11.040 -2.675 -19.895 1.00 72.88 107 HIS A CA 1
ATOM 841 C C . HIS A 1 107 ? -9.520 -2.560 -19.707 1.00 72.88 107 HIS A C 1
ATOM 843 O O . HIS A 1 107 ? -8.829 -3.569 -19.787 1.00 72.88 107 HIS A O 1
ATOM 849 N N . ASN A 1 108 ? -9.010 -1.360 -19.411 1.00 82.19 108 ASN A N 1
ATOM 850 C CA . ASN A 1 108 ? -7.609 -1.150 -19.061 1.00 82.19 108 ASN A CA 1
ATOM 851 C C . ASN A 1 108 ? -7.326 -1.423 -17.581 1.00 82.19 108 ASN A C 1
ATOM 853 O O . ASN A 1 108 ? -6.170 -1.340 -17.190 1.00 82.19 108 ASN A O 1
ATOM 857 N N . ALA A 1 109 ? -8.333 -1.722 -16.755 1.00 87.25 109 ALA A N 1
ATOM 858 C CA . ALA A 1 109 ? -8.149 -2.051 -15.347 1.00 87.25 109 ALA A CA 1
ATOM 859 C C . ALA A 1 109 ? -8.301 -3.561 -15.116 1.00 87.25 109 ALA A C 1
ATOM 861 O O . ALA A 1 109 ? -9.338 -4.153 -15.420 1.00 87.25 109 ALA A O 1
ATOM 862 N N . VAL A 1 110 ? -7.285 -4.173 -14.515 1.00 92.56 110 VAL A N 1
ATOM 863 C CA . VAL A 1 110 ? -7.294 -5.560 -14.043 1.00 92.56 110 VAL A CA 1
ATOM 864 C C . VAL A 1 110 ? -7.345 -5.559 -12.519 1.00 92.56 110 VAL A C 1
ATOM 866 O O . VAL A 1 110 ? -6.689 -4.760 -11.859 1.00 92.56 110 VAL A O 1
ATOM 869 N N . VAL A 1 111 ? -8.152 -6.452 -11.946 1.00 94.69 111 VAL A N 1
ATOM 870 C CA . VAL A 1 111 ? -8.223 -6.650 -10.494 1.00 94.69 111 VAL A CA 1
ATOM 871 C C . VAL A 1 111 ? -7.504 -7.941 -10.137 1.00 94.69 111 VAL A C 1
ATOM 873 O O . VAL A 1 111 ? -7.895 -9.006 -10.621 1.00 94.69 111 VAL A O 1
ATOM 876 N N . GLN A 1 112 ? -6.503 -7.852 -9.260 1.00 96.31 112 GLN A N 1
ATOM 877 C CA . GLN A 1 112 ? -5.765 -9.012 -8.756 1.00 96.31 112 GLN A CA 1
ATOM 878 C C . GLN A 1 112 ? -6.060 -9.279 -7.270 1.00 96.31 112 GLN A C 1
ATOM 880 O O . GLN A 1 112 ? -6.134 -8.333 -6.490 1.00 96.31 112 GLN A O 1
ATOM 885 N N . PRO A 1 113 ? -6.197 -10.543 -6.833 1.00 96.75 113 PRO A N 1
ATOM 886 C CA . PRO A 1 113 ? -6.183 -11.729 -7.678 1.00 96.75 113 PRO A CA 1
ATOM 887 C C . PRO A 1 113 ? -7.463 -11.815 -8.524 1.00 96.75 113 PRO A C 1
ATOM 889 O O . PRO A 1 113 ? -8.562 -11.529 -8.039 1.00 96.75 113 PRO A O 1
ATOM 892 N N . THR A 1 114 ? -7.337 -12.259 -9.777 1.00 93.62 114 THR A N 1
ATOM 893 C CA . THR A 1 114 ? -8.473 -12.382 -10.719 1.00 93.62 114 THR A CA 1
ATOM 894 C C . THR A 1 114 ? -9.609 -13.270 -10.197 1.00 93.62 114 THR A C 1
ATOM 896 O O . THR A 1 114 ? -10.767 -13.100 -10.579 1.00 93.62 114 THR A O 1
ATOM 899 N N . THR A 1 115 ? -9.315 -14.166 -9.250 1.00 93.88 115 THR A N 1
ATOM 900 C CA . THR A 1 115 ? -10.289 -15.027 -8.560 1.00 93.88 115 THR A CA 1
ATOM 901 C C . THR A 1 115 ? -11.319 -14.262 -7.724 1.00 93.88 115 THR A C 1
ATOM 903 O O . THR A 1 115 ? -12.365 -14.822 -7.391 1.00 93.88 115 THR A O 1
ATOM 906 N N . VAL A 1 116 ? -11.074 -12.988 -7.395 1.00 92.44 116 VAL A N 1
ATOM 907 C CA . VAL A 1 116 ? -12.070 -12.138 -6.724 1.00 92.44 116 VAL A CA 1
ATOM 908 C C . VAL A 1 116 ? -13.259 -11.844 -7.651 1.00 92.44 116 VAL A C 1
ATOM 910 O O . VAL A 1 116 ? -14.387 -11.768 -7.160 1.00 92.44 116 VAL A O 1
ATOM 913 N N . ASN A 1 117 ? -13.015 -11.734 -8.965 1.00 91.44 117 ASN A N 1
ATOM 914 C CA . ASN A 1 117 ? -14.012 -11.540 -10.025 1.00 91.44 117 ASN A CA 1
ATOM 915 C C . ASN A 1 117 ? -15.035 -10.420 -9.728 1.00 91.44 117 ASN A C 1
ATOM 917 O O . ASN A 1 117 ? -16.242 -10.658 -9.634 1.00 91.44 117 ASN A O 1
ATOM 921 N N . LEU A 1 118 ? -14.544 -9.194 -9.521 1.00 92.00 118 LEU A N 1
ATOM 922 C CA . LEU A 1 118 ? -15.394 -8.025 -9.270 1.00 92.00 118 LEU A CA 1
ATOM 923 C C . LEU A 1 118 ? -16.028 -7.502 -10.562 1.00 92.00 118 LEU A C 1
ATOM 925 O O . LEU A 1 118 ? -15.398 -7.492 -11.617 1.00 92.00 118 LEU A O 1
ATOM 929 N N . THR A 1 119 ? -17.243 -6.958 -10.462 1.00 91.62 119 THR A N 1
ATOM 930 C CA . THR A 1 119 ? -17.819 -6.166 -11.556 1.00 91.62 119 THR A CA 1
ATOM 931 C C . THR A 1 119 ? -17.107 -4.821 -11.630 1.00 91.62 119 THR A C 1
ATOM 933 O O . THR A 1 119 ? -17.189 -4.028 -10.689 1.00 91.62 119 THR A O 1
ATOM 936 N N . VAL A 1 120 ? -16.470 -4.552 -12.767 1.00 89.81 120 VAL A N 1
ATOM 937 C CA . VAL A 1 120 ? -15.770 -3.298 -13.064 1.00 89.81 120 VAL A CA 1
ATOM 938 C C . VAL A 1 120 ? -16.554 -2.520 -14.123 1.00 89.81 120 VAL A C 1
ATOM 940 O O . VAL A 1 120 ? -17.038 -3.096 -15.096 1.00 89.81 120 VAL A O 1
ATOM 943 N N . ARG A 1 121 ? -16.727 -1.215 -13.916 1.00 88.69 121 ARG A N 1
ATOM 944 C CA . ARG A 1 121 ? -17.317 -0.276 -14.884 1.00 88.69 121 ARG A CA 1
ATOM 945 C C . ARG A 1 121 ? -16.477 0.988 -14.937 1.00 88.69 121 ARG A C 1
ATOM 947 O O . ARG A 1 121 ? -15.896 1.346 -13.922 1.00 88.69 121 ARG A O 1
ATOM 954 N N . ASP A 1 122 ? -16.474 1.691 -16.055 1.00 82.75 122 ASP A N 1
ATOM 955 C CA . ASP A 1 122 ? -15.975 3.061 -16.137 1.00 82.75 122 ASP A CA 1
ATOM 956 C C . ASP A 1 122 ? -17.113 4.004 -16.508 1.00 82.75 122 ASP A C 1
ATOM 958 O O . ASP A 1 122 ? -18.182 3.573 -16.946 1.00 82.75 122 ASP A O 1
ATOM 962 N N . ASP A 1 123 ? -16.898 5.288 -16.268 1.00 79.06 123 ASP A N 1
ATOM 963 C CA . ASP A 1 123 ? -17.809 6.352 -16.681 1.00 79.06 123 ASP A CA 1
ATOM 964 C C . ASP A 1 123 ? -17.366 7.066 -17.965 1.00 79.06 123 ASP A C 1
ATOM 966 O O . ASP A 1 123 ? -18.010 8.030 -18.366 1.00 79.06 123 ASP A O 1
ATOM 970 N N . GLY A 1 124 ? -16.287 6.618 -18.618 1.00 73.69 124 GLY A N 1
ATOM 971 C CA . GLY A 1 124 ? -15.667 7.322 -19.741 1.00 73.69 124 GLY A CA 1
ATOM 972 C C . GLY A 1 124 ? -14.964 8.634 -19.360 1.00 73.69 124 GLY A C 1
ATOM 973 O O . GLY A 1 124 ? -14.430 9.310 -20.237 1.00 73.69 124 GLY A O 1
ATOM 974 N N . GLU A 1 125 ? -14.924 8.987 -18.072 1.00 74.12 125 GLU A N 1
ATOM 975 C CA . GLU A 1 125 ? -14.376 10.240 -17.534 1.00 74.12 125 GLU A CA 1
ATOM 976 C C . GLU A 1 125 ? -13.151 9.987 -16.632 1.00 74.12 125 GLU A C 1
ATOM 978 O O . GLU A 1 125 ? -12.829 10.778 -15.741 1.00 74.12 125 GLU A O 1
ATOM 983 N N . GLY A 1 126 ? -12.456 8.862 -16.850 1.00 70.94 126 GLY A N 1
ATOM 984 C CA . GLY A 1 126 ? -11.241 8.499 -16.114 1.00 70.94 126 GLY A CA 1
ATOM 985 C C . GLY A 1 126 ? -11.498 7.973 -14.700 1.00 70.94 126 GLY A C 1
ATOM 986 O O . GLY A 1 126 ? -10.609 8.040 -13.843 1.00 70.94 126 GLY A O 1
ATOM 987 N N . ASN A 1 127 ? -12.701 7.454 -14.431 1.00 79.12 127 ASN A N 1
ATOM 988 C CA . ASN A 1 127 ? -13.014 6.777 -13.179 1.00 79.12 127 ASN A CA 1
ATOM 989 C C . ASN A 1 127 ? -13.419 5.328 -13.427 1.00 79.12 127 ASN A C 1
ATOM 991 O O . ASN A 1 127 ? -14.220 5.029 -14.309 1.00 79.12 127 ASN A O 1
ATOM 995 N N . VAL A 1 128 ? -12.931 4.435 -12.570 1.00 85.75 128 VAL A N 1
ATOM 996 C CA . VAL A 1 128 ? -13.383 3.045 -12.513 1.00 85.75 128 VAL A CA 1
ATOM 997 C C . VAL A 1 128 ? -14.172 2.804 -11.234 1.00 85.75 128 VAL A C 1
ATOM 999 O O . VAL A 1 128 ? -13.807 3.241 -10.145 1.00 85.75 128 VAL A O 1
ATOM 1002 N N . TYR A 1 129 ? -15.279 2.091 -11.381 1.00 87.69 129 TYR A N 1
ATOM 1003 C CA . TYR A 1 129 ? -16.208 1.692 -10.346 1.00 87.69 129 TYR A CA 1
ATOM 1004 C C . TYR A 1 129 ? -16.144 0.178 -10.175 1.00 87.69 129 TYR A C 1
ATOM 1006 O O . TYR A 1 129 ? -16.448 -0.573 -11.101 1.00 87.69 129 TYR A O 1
ATOM 1014 N N . LEU A 1 130 ? -15.802 -0.265 -8.970 1.00 90.44 130 LEU A N 1
ATOM 1015 C CA . LEU A 1 130 ? -15.730 -1.669 -8.588 1.00 90.44 130 LEU A CA 1
ATOM 1016 C C . LEU A 1 130 ? -16.902 -2.007 -7.670 1.00 90.44 130 LEU A C 1
ATOM 1018 O O . LEU A 1 130 ? -17.079 -1.368 -6.631 1.00 90.44 130 LEU A O 1
ATOM 1022 N N . LEU A 1 131 ? -17.712 -3.000 -8.032 1.00 91.38 131 LEU A N 1
ATOM 1023 C CA . LEU A 1 131 ? -18.746 -3.527 -7.145 1.00 91.38 131 LEU A CA 1
ATOM 1024 C C . LEU A 1 131 ? -18.104 -4.506 -6.165 1.00 91.38 131 LEU A C 1
ATOM 1026 O O . LEU A 1 131 ? -17.837 -5.653 -6.513 1.00 91.38 131 LEU A O 1
ATOM 1030 N N . VAL A 1 132 ? -17.881 -4.054 -4.938 1.00 91.19 132 VAL A N 1
ATOM 1031 C CA . VAL A 1 132 ? -17.276 -4.841 -3.867 1.00 91.19 132 VAL A CA 1
ATOM 1032 C C . VAL A 1 132 ? -18.382 -5.528 -3.059 1.00 91.19 132 VAL A C 1
ATOM 1034 O O . VAL A 1 132 ? -19.134 -4.850 -2.345 1.00 91.19 132 VAL A O 1
ATOM 1037 N N . PRO A 1 133 ? -18.514 -6.865 -3.133 1.00 92.50 133 PRO A N 1
ATOM 1038 C CA . PRO A 1 133 ? -19.449 -7.582 -2.285 1.00 92.50 133 PRO A CA 1
ATOM 1039 C C . PRO A 1 133 ? -18.941 -7.614 -0.842 1.00 92.50 133 PRO A C 1
ATOM 1041 O O . PRO A 1 133 ? -17.743 -7.744 -0.592 1.00 92.50 133 PRO A O 1
ATOM 1044 N N . TYR A 1 134 ? -19.860 -7.537 0.113 1.00 91.00 134 TYR A N 1
ATOM 1045 C CA . TYR A 1 134 ? -19.551 -7.778 1.513 1.00 91.00 134 TYR A CA 1
ATOM 1046 C C . TYR A 1 134 ? -19.092 -9.226 1.707 1.00 91.00 134 TYR A C 1
ATOM 1048 O O . TYR A 1 134 ? -19.739 -10.169 1.244 1.00 91.00 134 TYR A O 1
ATOM 1056 N N . ARG A 1 135 ? -17.982 -9.398 2.428 1.00 93.44 135 ARG A N 1
ATOM 1057 C CA . ARG A 1 135 ? -17.514 -10.694 2.929 1.00 93.44 135 ARG A CA 1
ATOM 1058 C C . ARG A 1 135 ? -17.141 -10.551 4.399 1.00 93.44 135 ARG A C 1
ATOM 1060 O O . ARG A 1 135 ? -16.479 -9.589 4.777 1.00 93.44 135 ARG A O 1
ATOM 1067 N N . SER A 1 136 ? -17.492 -11.543 5.214 1.00 93.75 136 SER A N 1
ATOM 1068 C CA . SER A 1 136 ? -17.185 -11.569 6.655 1.00 93.75 136 SER A CA 1
ATOM 1069 C C . SER A 1 136 ? -15.686 -11.565 6.976 1.00 93.75 136 SER A C 1
ATOM 1071 O O . SER A 1 136 ? -15.311 -11.264 8.102 1.00 93.75 136 SER A O 1
ATOM 1073 N N . HIS A 1 137 ? -14.829 -11.880 6.001 1.00 92.38 137 HIS A N 1
ATOM 1074 C CA . HIS A 1 137 ? -13.366 -11.824 6.117 1.00 92.38 137 HIS A CA 1
ATOM 1075 C C . HIS A 1 137 ? -12.739 -10.661 5.320 1.00 92.38 137 HIS A C 1
ATOM 1077 O O . HIS A 1 137 ? -11.514 -10.568 5.217 1.00 92.38 137 HIS A O 1
ATOM 1083 N N . GLY A 1 138 ? -13.574 -9.782 4.752 1.00 93.50 138 GLY A N 1
ATOM 1084 C CA . GLY A 1 138 ? -13.165 -8.724 3.829 1.00 93.50 138 GLY A CA 1
ATOM 1085 C C . GLY A 1 138 ? -12.670 -9.258 2.485 1.00 93.50 138 GLY A C 1
ATOM 1086 O O . GLY A 1 138 ? -12.719 -10.459 2.203 1.00 93.50 138 GLY A O 1
ATOM 1087 N N . ILE A 1 139 ? -12.189 -8.345 1.645 1.00 94.62 139 ILE A N 1
ATOM 1088 C CA . ILE A 1 139 ? -11.465 -8.654 0.407 1.00 94.62 139 ILE A CA 1
ATOM 1089 C C . ILE A 1 139 ? -10.246 -7.734 0.358 1.00 94.62 139 ILE A C 1
ATOM 1091 O O . ILE A 1 139 ? -10.298 -6.608 0.841 1.00 94.62 139 ILE A O 1
ATOM 1095 N N . ARG A 1 140 ? -9.136 -8.219 -0.192 1.00 96.94 140 ARG A N 1
ATOM 1096 C CA . ARG A 1 140 ? -7.930 -7.430 -0.454 1.00 96.94 140 ARG A CA 1
ATOM 1097 C C . ARG A 1 140 ? -7.557 -7.663 -1.904 1.00 96.94 140 ARG A C 1
ATOM 1099 O O . ARG A 1 140 ? -7.475 -8.819 -2.316 1.00 96.94 140 ARG A O 1
ATOM 1106 N N . PHE A 1 141 ? -7.413 -6.591 -2.666 1.00 97.38 141 PHE A N 1
ATOM 1107 C CA . PHE A 1 141 ? -7.112 -6.688 -4.086 1.00 97.38 141 PHE A CA 1
ATOM 1108 C C . PHE A 1 141 ? -6.270 -5.506 -4.562 1.00 97.38 141 PHE A C 1
ATOM 1110 O O . PHE A 1 141 ? -6.314 -4.431 -3.965 1.00 97.38 141 PHE A O 1
ATOM 1117 N N . SER A 1 142 ? -5.523 -5.731 -5.636 1.00 97.62 142 SER A N 1
ATOM 1118 C CA . SER A 1 142 ? -4.821 -4.715 -6.416 1.00 97.62 142 SER A CA 1
ATOM 1119 C C . SER A 1 142 ? -5.711 -4.255 -7.572 1.00 97.62 142 SER A C 1
ATOM 1121 O O . SER A 1 142 ? -6.467 -5.060 -8.128 1.00 97.62 142 SER A O 1
ATOM 1123 N N . VAL A 1 143 ? -5.645 -2.970 -7.914 1.00 93.88 143 VAL A N 1
ATOM 1124 C CA . VAL A 1 143 ? -6.238 -2.401 -9.131 1.00 93.88 143 VAL A CA 1
ATOM 1125 C C . VAL A 1 143 ? -5.098 -1.962 -10.040 1.00 93.88 143 VAL A C 1
ATOM 1127 O O . VAL A 1 143 ? -4.388 -1.010 -9.731 1.00 93.88 143 VAL A O 1
ATOM 1130 N N . GLU A 1 144 ? -4.941 -2.654 -11.161 1.00 93.19 144 GLU A N 1
ATOM 1131 C CA . GLU A 1 144 ? -3.774 -2.557 -12.036 1.00 93.19 144 GLU A CA 1
ATOM 1132 C C . GLU A 1 144 ? -4.193 -1.996 -13.387 1.00 93.19 144 GLU A C 1
ATOM 1134 O O . GLU A 1 144 ? -5.030 -2.583 -14.077 1.00 93.19 144 GLU A O 1
ATOM 1139 N N . PHE A 1 145 ? -3.633 -0.851 -13.767 1.00 89.50 145 PHE A N 1
ATOM 1140 C CA . PHE A 1 145 ? -3.942 -0.223 -15.045 1.00 89.50 145 PHE A CA 1
ATOM 1141 C C . PHE A 1 145 ? -2.899 -0.614 -16.085 1.00 89.50 145 PHE A C 1
ATOM 1143 O O . PHE A 1 145 ? -1.706 -0.506 -15.835 1.00 89.50 145 PHE A O 1
ATOM 1150 N N . GLN A 1 146 ? -3.347 -1.065 -17.256 1.00 89.69 146 GLN A N 1
ATOM 1151 C CA . GLN A 1 146 ? -2.467 -1.577 -18.313 1.00 89.69 146 GLN A CA 1
ATOM 1152 C C . GLN A 1 146 ? -1.468 -0.534 -18.835 1.00 89.69 146 GLN A C 1
ATOM 1154 O O . GLN A 1 146 ? -0.374 -0.886 -19.255 1.00 89.69 146 GLN A O 1
ATOM 1159 N N . ASP A 1 147 ? -1.834 0.746 -18.794 1.00 86.75 147 ASP A N 1
ATOM 1160 C CA . ASP A 1 147 ? -0.985 1.884 -19.167 1.00 86.75 147 ASP A CA 1
ATOM 1161 C C . ASP A 1 147 ? -0.056 2.354 -18.031 1.00 86.75 147 ASP A C 1
ATOM 1163 O O . ASP A 1 147 ? 0.620 3.366 -18.179 1.00 86.75 147 ASP A O 1
ATOM 1167 N N . ASP A 1 148 ? -0.046 1.654 -16.894 1.00 88.88 148 ASP A N 1
ATOM 1168 C CA . ASP A 1 148 ? 0.788 1.939 -15.721 1.00 88.88 148 ASP A CA 1
ATOM 1169 C C . ASP A 1 148 ? 1.721 0.771 -15.378 1.00 88.88 148 ASP A C 1
ATOM 1171 O O . ASP A 1 148 ? 2.308 0.755 -14.306 1.00 88.88 148 ASP A O 1
ATOM 1175 N N . LEU A 1 149 ? 1.832 -0.245 -16.237 1.00 92.94 149 LEU A N 1
ATOM 1176 C CA . LEU A 1 149 ? 2.660 -1.416 -15.957 1.00 92.94 149 LEU A CA 1
ATOM 1177 C C . LEU A 1 149 ? 4.145 -1.128 -16.210 1.00 92.94 149 LEU A C 1
ATOM 1179 O O . LEU A 1 149 ? 4.511 -0.554 -17.235 1.00 92.94 149 LEU A O 1
ATOM 1183 N N . TYR A 1 150 ? 4.988 -1.588 -15.291 1.00 93.50 150 TYR A N 1
ATOM 1184 C CA . TYR A 1 150 ? 6.439 -1.623 -15.402 1.00 93.50 150 TYR A CA 1
ATOM 1185 C C . TYR A 1 150 ? 6.906 -3.067 -15.610 1.00 93.50 150 TYR A C 1
ATOM 1187 O O . TYR A 1 150 ? 6.445 -3.986 -14.928 1.00 93.50 150 TYR A O 1
ATOM 1195 N N . ALA A 1 151 ? 7.811 -3.270 -16.566 1.00 93.00 151 ALA A N 1
ATOM 1196 C CA . ALA A 1 151 ? 8.416 -4.564 -16.851 1.00 93.00 151 ALA A CA 1
ATOM 1197 C C . ALA A 1 151 ? 9.809 -4.628 -16.216 1.00 93.00 151 ALA A C 1
ATOM 1199 O O . ALA A 1 151 ? 10.694 -3.852 -16.565 1.00 93.00 151 ALA A O 1
ATOM 1200 N N . TYR A 1 152 ? 10.005 -5.564 -15.291 1.00 91.81 152 TYR A N 1
ATOM 1201 C CA . TYR A 1 152 ? 11.311 -5.832 -14.699 1.00 91.81 152 TYR A CA 1
ATOM 1202 C C . TYR A 1 152 ? 12.109 -6.762 -15.604 1.00 91.81 152 TYR A C 1
ATOM 1204 O O . TYR A 1 152 ? 11.672 -7.881 -15.894 1.00 91.81 152 TYR A O 1
ATOM 1212 N N . GLU A 1 153 ? 13.292 -6.313 -16.011 1.00 90.38 153 GLU A N 1
ATOM 1213 C CA . GLU A 1 153 ? 14.222 -7.055 -16.859 1.00 90.38 153 GLU A CA 1
ATOM 1214 C C . GLU A 1 153 ? 15.539 -7.303 -16.123 1.00 90.38 153 GLU A C 1
ATOM 1216 O O . GLU A 1 153 ? 16.052 -6.427 -15.426 1.00 90.38 153 GLU A O 1
ATOM 1221 N N . ASN A 1 154 ? 16.106 -8.498 -16.288 1.00 87.62 154 ASN A N 1
ATOM 1222 C CA . ASN A 1 154 ? 17.389 -8.849 -15.679 1.00 87.62 154 ASN A CA 1
ATOM 1223 C C . ASN A 1 154 ? 18.572 -8.459 -16.571 1.00 87.62 154 ASN A C 1
ATOM 1225 O O . ASN A 1 154 ? 18.563 -8.712 -17.769 1.00 87.62 154 ASN A O 1
ATOM 1229 N N . SER A 1 155 ? 19.672 -8.013 -15.962 1.00 83.00 155 SER A N 1
ATOM 1230 C CA . SER A 1 155 ? 20.978 -7.774 -16.611 1.00 83.00 155 SER A CA 1
ATOM 1231 C C . SER A 1 155 ? 21.609 -9.011 -17.264 1.00 83.00 155 SER A C 1
ATOM 1233 O O . SER A 1 155 ? 22.569 -8.885 -18.021 1.00 83.00 155 SER A O 1
ATOM 1235 N N . CYS A 1 156 ? 21.089 -10.210 -17.002 1.00 74.94 156 CYS A N 1
ATOM 1236 C CA . CYS A 1 156 ? 21.496 -11.442 -17.663 1.00 74.94 156 CYS A CA 1
ATOM 1237 C C . CYS A 1 156 ? 20.425 -12.541 -17.561 1.00 74.94 156 CYS A C 1
ATOM 1239 O O . CYS A 1 156 ? 19.459 -12.439 -16.808 1.00 74.94 156 CYS A O 1
ATOM 1241 N N . ALA A 1 157 ? 20.622 -13.639 -18.296 1.00 67.31 157 ALA A N 1
ATOM 1242 C CA . ALA A 1 157 ? 19.675 -14.754 -18.386 1.00 67.31 157 ALA A CA 1
ATOM 1243 C C . ALA A 1 157 ? 19.654 -15.725 -17.176 1.00 67.31 157 ALA A C 1
ATOM 1245 O O . ALA A 1 157 ? 19.007 -16.770 -17.253 1.00 67.31 157 ALA A O 1
ATOM 1246 N N . VAL A 1 158 ? 20.364 -15.442 -16.073 1.00 62.91 158 VAL A N 1
ATOM 1247 C CA . VAL A 1 158 ? 20.411 -16.314 -14.876 1.00 62.91 158 VAL A CA 1
ATOM 1248 C C . VAL A 1 158 ? 19.691 -15.685 -13.673 1.00 62.91 158 VAL A C 1
ATOM 1250 O O . VAL A 1 158 ? 19.442 -14.488 -13.635 1.00 62.91 158 VAL A O 1
ATOM 1253 N N . ALA A 1 159 ? 19.322 -16.490 -12.672 1.00 55.94 159 ALA A N 1
ATOM 1254 C CA . ALA A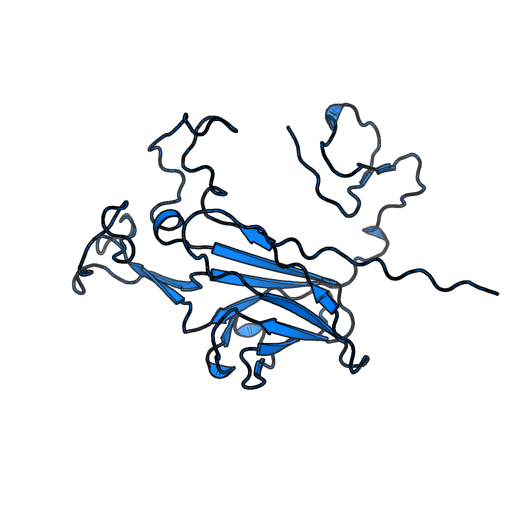 1 159 ? 18.466 -16.054 -11.556 1.00 55.94 159 ALA A CA 1
ATOM 1255 C C . ALA A 1 159 ? 19.138 -15.118 -10.523 1.00 55.94 159 ALA A C 1
ATOM 1257 O O . ALA A 1 159 ? 18.468 -14.657 -9.609 1.00 55.94 159 ALA A O 1
ATOM 1258 N N . ALA A 1 160 ? 20.444 -14.862 -10.642 1.00 64.75 160 ALA A N 1
ATOM 1259 C CA . ALA A 1 160 ? 21.236 -14.053 -9.705 1.00 64.75 160 ALA A CA 1
ATOM 1260 C C . ALA A 1 160 ? 21.685 -12.709 -10.316 1.00 64.75 160 ALA A C 1
ATOM 1262 O O . ALA A 1 160 ? 22.751 -12.204 -9.977 1.00 64.75 160 ALA A O 1
ATOM 1263 N N . CYS A 1 161 ? 20.924 -12.194 -11.281 1.00 78.00 161 CYS A N 1
ATOM 1264 C CA . CYS A 1 161 ? 21.233 -10.965 -12.007 1.00 78.00 161 CYS A CA 1
ATOM 1265 C C . CYS A 1 161 ? 20.491 -9.773 -11.396 1.00 78.00 161 CYS A C 1
ATOM 1267 O O . CYS A 1 161 ? 19.337 -9.916 -10.995 1.00 78.00 161 CYS A O 1
ATOM 1269 N N . ASP A 1 162 ? 21.127 -8.601 -11.401 1.00 85.12 162 ASP A N 1
ATOM 1270 C CA . ASP A 1 162 ? 20.481 -7.339 -11.027 1.00 85.12 162 ASP A CA 1
ATOM 1271 C C . ASP A 1 162 ? 19.447 -6.929 -12.081 1.00 85.12 162 ASP A C 1
ATOM 1273 O O . ASP A 1 162 ? 19.615 -7.250 -13.267 1.00 85.12 162 ASP A O 1
ATOM 1277 N N . PHE A 1 163 ? 18.427 -6.171 -11.678 1.00 90.12 163 PHE A N 1
ATOM 1278 C CA . PHE A 1 163 ? 17.511 -5.533 -12.619 1.00 90.12 163 PHE A CA 1
ATOM 1279 C C . PHE A 1 163 ? 18.196 -4.403 -13.395 1.00 90.12 163 PHE A C 1
ATOM 1281 O O . PHE A 1 163 ? 19.068 -3.715 -12.867 1.00 90.12 163 PHE A O 1
ATOM 1288 N N . ILE A 1 164 ? 17.783 -4.202 -14.646 1.00 90.19 164 ILE A N 1
ATOM 1289 C CA . ILE A 1 164 ? 18.221 -3.090 -15.502 1.00 90.19 164 ILE A CA 1
ATOM 1290 C C . ILE A 1 164 ? 17.046 -2.190 -15.868 1.00 90.19 164 ILE A C 1
ATOM 1292 O O . ILE A 1 164 ? 15.887 -2.588 -15.769 1.00 90.19 164 ILE A O 1
ATOM 1296 N N . GLN A 1 165 ? 17.351 -0.965 -16.289 1.00 91.44 165 GLN A N 1
ATOM 1297 C CA . GLN A 1 165 ? 16.348 0.012 -16.711 1.00 91.44 165 GLN A CA 1
ATOM 1298 C C . GLN A 1 165 ? 16.907 0.968 -17.773 1.00 91.44 165 GLN A C 1
ATOM 1300 O O . GLN A 1 165 ? 18.111 1.209 -17.816 1.00 91.44 165 GLN A O 1
ATOM 1305 N N . ASP A 1 166 ? 16.045 1.544 -18.609 1.00 90.06 166 ASP A N 1
ATOM 1306 C CA . ASP A 1 166 ? 16.395 2.557 -19.621 1.00 90.06 166 ASP A CA 1
ATOM 1307 C C . ASP A 1 166 ? 15.599 3.865 -19.482 1.00 90.06 166 ASP A C 1
ATOM 1309 O O . ASP A 1 166 ? 15.594 4.715 -20.375 1.00 90.06 166 ASP A O 1
ATOM 1313 N N . THR A 1 167 ? 14.948 4.049 -18.337 1.00 88.00 167 THR A N 1
ATOM 1314 C CA . THR A 1 167 ? 14.045 5.170 -18.053 1.00 88.00 167 THR A CA 1
ATOM 1315 C C . THR A 1 167 ? 14.770 6.411 -17.528 1.00 88.00 167 THR A C 1
ATOM 1317 O O . THR A 1 167 ? 14.373 7.534 -17.845 1.00 88.00 167 THR A O 1
ATOM 1320 N N . VAL A 1 168 ? 15.851 6.234 -16.758 1.00 89.69 168 VAL A N 1
ATOM 1321 C CA . VAL A 1 168 ? 16.579 7.322 -16.086 1.00 89.69 168 VAL A CA 1
ATOM 1322 C C . VAL A 1 168 ? 18.064 7.303 -16.473 1.00 89.69 168 VAL A C 1
ATOM 1324 O O . VAL A 1 168 ? 18.851 6.562 -15.880 1.00 89.69 168 VAL A O 1
ATOM 1327 N N . PRO A 1 169 ? 18.485 8.116 -17.465 1.00 91.44 169 PRO A N 1
ATOM 1328 C CA . PRO A 1 169 ? 19.873 8.167 -17.916 1.00 91.44 169 PRO A CA 1
ATOM 1329 C C . PRO A 1 169 ? 20.864 8.524 -16.809 1.00 91.44 169 PRO A C 1
ATOM 1331 O O . PRO A 1 169 ? 20.729 9.546 -16.139 1.00 91.44 169 PRO A O 1
ATOM 1334 N N . GLY A 1 170 ? 21.915 7.710 -16.681 1.00 85.94 170 GLY A N 1
ATOM 1335 C CA . GLY A 1 170 ? 23.017 7.950 -15.746 1.00 85.94 170 GLY A CA 1
ATOM 1336 C C . GLY A 1 170 ? 22.749 7.533 -14.297 1.00 85.94 170 GLY A C 1
ATOM 1337 O O . GLY A 1 170 ? 23.609 7.788 -13.455 1.00 85.94 170 GLY A O 1
ATOM 1338 N N . SER A 1 171 ? 21.611 6.897 -14.001 1.00 85.56 171 SER A N 1
ATOM 1339 C CA . SER A 1 171 ? 21.357 6.283 -12.695 1.00 85.56 171 SER A CA 1
ATOM 1340 C C . SER A 1 171 ? 21.861 4.835 -12.620 1.00 85.56 171 SER A C 1
ATOM 1342 O O . SER A 1 171 ? 22.433 4.295 -13.576 1.00 85.56 171 SER A O 1
ATOM 1344 N N . ALA A 1 172 ? 21.698 4.211 -11.450 1.00 82.06 172 ALA A N 1
ATOM 1345 C CA . ALA A 1 172 ? 22.110 2.833 -11.221 1.00 82.06 172 ALA A CA 1
ATOM 1346 C C . ALA A 1 172 ? 21.441 1.874 -12.221 1.00 82.06 172 ALA A C 1
ATOM 1348 O O . ALA A 1 172 ? 20.258 2.004 -12.542 1.00 82.06 172 ALA A O 1
ATOM 1349 N N . HIS A 1 173 ? 22.227 0.920 -12.725 1.00 87.19 173 HIS A N 1
ATOM 1350 C CA . HIS A 1 173 ? 21.793 -0.110 -13.676 1.00 87.19 173 HIS A CA 1
ATOM 1351 C C . HIS A 1 173 ? 21.109 0.428 -14.954 1.00 87.19 173 HIS A C 1
ATOM 1353 O O . HIS A 1 173 ? 20.338 -0.289 -15.594 1.00 87.19 173 HIS A O 1
ATOM 1359 N N . TYR A 1 174 ? 21.410 1.675 -15.351 1.00 88.44 174 TYR A N 1
ATOM 1360 C CA . TYR A 1 174 ? 20.941 2.238 -16.617 1.00 88.44 174 TYR A CA 1
ATOM 1361 C C . TYR A 1 174 ? 21.626 1.574 -17.817 1.00 88.44 174 TYR A C 1
ATOM 1363 O O . TYR A 1 174 ? 22.855 1.604 -17.937 1.00 88.44 174 TYR A O 1
ATOM 1371 N N . VAL A 1 175 ? 20.836 1.042 -18.746 1.00 86.81 175 VAL A N 1
ATOM 1372 C CA . VAL A 1 175 ? 21.303 0.456 -20.007 1.00 86.81 175 VAL A CA 1
ATOM 1373 C C . VAL A 1 175 ? 20.406 0.963 -21.129 1.00 86.81 175 VAL A C 1
ATOM 1375 O O . VAL A 1 175 ? 19.198 0.806 -21.055 1.00 86.81 175 VAL A O 1
ATOM 1378 N N . SER A 1 176 ? 20.969 1.571 -22.179 1.00 85.19 176 SER A N 1
ATOM 1379 C CA . SER A 1 176 ? 20.170 2.099 -23.293 1.00 85.19 176 SER A CA 1
ATOM 1380 C C . SER A 1 176 ? 20.851 1.899 -24.654 1.00 85.19 176 SER A C 1
ATOM 1382 O O . SER A 1 176 ? 22.026 2.257 -24.798 1.00 85.19 176 SER A O 1
ATOM 1384 N N . PRO A 1 177 ? 20.130 1.371 -25.667 1.00 80.00 177 PRO A N 1
ATOM 1385 C CA . PRO A 1 177 ? 18.783 0.787 -25.554 1.00 80.00 177 PRO A CA 1
ATOM 1386 C C . PRO A 1 177 ? 18.816 -0.524 -24.748 1.00 80.00 177 PRO A C 1
ATOM 1388 O O . PRO A 1 177 ? 19.873 -1.153 -24.695 1.00 80.00 177 PRO A O 1
ATOM 1391 N N . LEU A 1 178 ? 17.688 -0.956 -24.168 1.00 75.69 178 LEU A N 1
ATOM 1392 C CA . LEU A 1 178 ? 17.586 -2.294 -23.564 1.00 75.69 178 LEU A CA 1
ATOM 1393 C C . LEU A 1 178 ? 17.933 -3.368 -24.618 1.00 75.69 178 LEU A C 1
ATOM 1395 O O . LEU A 1 178 ? 17.281 -3.432 -25.670 1.00 75.69 178 LEU A O 1
ATOM 1399 N N . PRO A 1 179 ? 18.978 -4.193 -24.407 1.00 67.31 179 PRO A N 1
ATOM 1400 C CA . PRO A 1 179 ? 19.334 -5.244 -25.355 1.00 67.31 179 PRO A CA 1
ATOM 1401 C C . PRO A 1 179 ? 18.276 -6.362 -25.370 1.00 67.31 179 PRO A C 1
ATOM 1403 O O . PRO A 1 179 ? 18.233 -7.217 -24.496 1.00 67.31 179 PRO A O 1
ATOM 1406 N N . VAL A 1 180 ? 17.444 -6.414 -26.410 1.00 61.75 180 VAL A N 1
ATOM 1407 C CA . VAL A 1 180 ? 16.307 -7.360 -26.516 1.00 61.75 180 VAL A CA 1
ATOM 1408 C C . VAL A 1 180 ? 16.712 -8.848 -26.423 1.00 61.75 180 VAL A C 1
ATOM 1410 O O . VAL A 1 180 ? 15.871 -9.702 -26.157 1.00 61.75 180 VAL A O 1
ATOM 1413 N N . GLN A 1 181 ? 17.981 -9.194 -26.667 1.00 64.06 181 GLN A N 1
ATOM 1414 C CA . GLN A 1 181 ? 18.395 -10.584 -26.888 1.00 64.06 181 GLN A CA 1
ATOM 1415 C C . GLN A 1 181 ? 18.818 -11.354 -25.616 1.00 64.06 181 GLN A C 1
ATOM 1417 O O . GLN A 1 181 ? 18.771 -12.579 -25.647 1.00 64.06 181 GLN A O 1
ATOM 1422 N N . ASP A 1 182 ? 19.160 -10.690 -24.501 1.00 70.12 182 ASP A N 1
ATOM 1423 C CA . ASP A 1 182 ? 19.797 -11.352 -23.338 1.00 70.12 182 ASP A CA 1
ATOM 1424 C C . ASP A 1 182 ? 19.223 -10.956 -21.958 1.00 70.12 182 ASP A C 1
ATOM 1426 O O . ASP A 1 182 ? 19.739 -11.381 -20.917 1.00 70.12 182 ASP A O 1
ATOM 1430 N N . HIS A 1 183 ? 18.133 -10.183 -21.938 1.00 78.44 183 HIS A N 1
ATOM 1431 C CA . HIS A 1 183 ? 17.524 -9.637 -20.721 1.00 78.44 183 HIS A CA 1
ATOM 1432 C C . HIS A 1 183 ? 16.059 -10.073 -20.608 1.00 78.44 183 HIS A C 1
ATOM 1434 O O . HIS A 1 183 ? 15.168 -9.417 -21.146 1.00 78.44 183 HIS A O 1
ATOM 1440 N N . PRO A 1 184 ? 15.773 -11.228 -19.979 1.00 84.38 184 PRO A N 1
ATOM 1441 C CA . PRO A 1 184 ? 14.402 -11.707 -19.876 1.00 84.38 184 PRO A CA 1
ATOM 1442 C C . PRO A 1 184 ? 13.574 -10.786 -18.973 1.00 84.38 184 PRO A C 1
ATOM 1444 O O . PRO A 1 184 ? 14.014 -10.424 -17.880 1.00 84.38 184 PRO A O 1
ATOM 1447 N N . THR A 1 185 ? 12.342 -10.485 -19.393 1.00 88.94 185 THR A N 1
ATOM 1448 C CA . THR A 1 185 ? 11.322 -9.933 -18.497 1.00 88.94 185 THR A CA 1
ATOM 1449 C C . THR A 1 185 ? 10.955 -10.988 -17.458 1.00 88.94 185 THR A C 1
ATOM 1451 O O . THR A 1 185 ? 10.500 -12.080 -17.806 1.00 88.94 185 THR A O 1
ATOM 1454 N N . VAL A 1 186 ? 11.146 -10.670 -16.182 1.00 89.69 186 VAL A N 1
ATOM 1455 C CA . VAL A 1 186 ? 10.891 -11.595 -15.066 1.00 89.69 186 VAL A CA 1
ATOM 1456 C C . VAL A 1 186 ? 9.613 -11.271 -14.305 1.00 89.69 186 VAL A C 1
ATOM 1458 O O . VAL A 1 186 ? 9.022 -12.165 -13.700 1.00 89.69 186 VAL A O 1
ATOM 1461 N N . ALA A 1 187 ? 9.159 -10.020 -14.368 1.00 91.56 187 ALA A N 1
ATOM 1462 C CA . ALA A 1 187 ? 7.907 -9.584 -13.772 1.00 91.56 187 ALA A CA 1
ATOM 1463 C C . ALA A 1 187 ? 7.313 -8.407 -14.549 1.00 91.56 187 ALA A C 1
ATOM 1465 O O . ALA A 1 187 ? 8.031 -7.624 -15.169 1.00 91.56 187 ALA A O 1
ATOM 1466 N N . ILE A 1 188 ? 5.988 -8.299 -14.501 1.00 95.25 188 ILE A N 1
ATOM 1467 C CA . ILE A 1 188 ? 5.239 -7.136 -14.967 1.00 95.25 188 ILE A CA 1
ATOM 1468 C C . ILE A 1 188 ? 4.241 -6.805 -13.865 1.00 95.25 188 ILE A C 1
ATOM 1470 O O . ILE A 1 188 ? 3.408 -7.644 -13.519 1.00 95.25 188 ILE A O 1
ATOM 1474 N N . GLU A 1 189 ? 4.333 -5.600 -13.321 1.00 96.06 189 GLU A N 1
ATOM 1475 C CA . GLU A 1 189 ? 3.493 -5.130 -12.219 1.00 96.06 189 GLU A CA 1
ATOM 1476 C C . GLU A 1 189 ? 3.246 -3.621 -12.336 1.00 96.06 189 GLU A C 1
ATOM 1478 O O . GLU A 1 189 ? 3.900 -2.959 -13.142 1.00 96.06 189 GLU A O 1
ATOM 1483 N N . PRO A 1 190 ? 2.279 -3.044 -11.606 1.00 95.31 190 PRO A N 1
ATOM 1484 C CA . PRO A 1 190 ? 2.053 -1.606 -11.651 1.00 95.31 190 PRO A CA 1
ATOM 1485 C C . PRO A 1 190 ? 3.283 -0.816 -11.196 1.00 95.31 190 PRO A C 1
ATOM 1487 O O . PRO A 1 190 ? 3.803 -1.040 -10.106 1.00 95.31 190 PRO A O 1
ATOM 1490 N N . HIS A 1 191 ? 3.671 0.177 -11.987 1.00 93.19 191 HIS A N 1
ATOM 1491 C CA . HIS A 1 191 ? 4.636 1.198 -11.604 1.00 93.19 191 HIS A CA 1
ATOM 1492 C C . HIS A 1 191 ? 4.149 1.983 -10.380 1.00 93.19 191 HIS A C 1
ATOM 1494 O O . HIS A 1 191 ? 4.917 2.298 -9.472 1.00 93.19 191 HIS A O 1
ATOM 1500 N N . ASN A 1 192 ? 2.850 2.290 -10.345 1.00 92.12 192 ASN A N 1
ATOM 1501 C CA . ASN A 1 192 ? 2.175 2.854 -9.190 1.00 92.12 192 ASN A CA 1
ATOM 1502 C C . ASN A 1 192 ? 1.107 1.855 -8.744 1.00 92.12 192 ASN A C 1
ATOM 1504 O O . ASN A 1 192 ? -0.001 1.825 -9.272 1.00 92.12 192 ASN A O 1
ATOM 1508 N N . ALA A 1 193 ? 1.411 1.004 -7.768 1.00 95.06 193 ALA A N 1
ATOM 1509 C CA . ALA A 1 193 ? 0.433 0.031 -7.288 1.00 95.06 193 ALA A CA 1
ATOM 1510 C C . ALA A 1 193 ? -0.708 0.712 -6.513 1.00 95.06 193 ALA A C 1
ATOM 1512 O O . ALA A 1 193 ? -0.494 1.698 -5.807 1.00 95.06 193 ALA A O 1
ATOM 1513 N N . LEU A 1 194 ? -1.925 0.161 -6.603 1.00 94.69 194 LEU A N 1
ATOM 1514 C CA . LEU A 1 194 ? -3.057 0.554 -5.760 1.00 94.69 194 LEU A CA 1
ATOM 1515 C C . LEU A 1 194 ? -3.716 -0.666 -5.127 1.00 94.69 194 LEU A C 1
ATOM 1517 O O . LEU A 1 194 ? -4.444 -1.411 -5.783 1.00 94.69 194 LEU A O 1
ATOM 1521 N N . LEU A 1 195 ? -3.539 -0.809 -3.817 1.00 97.31 195 LEU A N 1
ATOM 1522 C CA . LEU A 1 195 ? -4.200 -1.829 -3.016 1.00 97.31 195 LEU A CA 1
ATOM 1523 C C . LEU A 1 195 ? -5.477 -1.285 -2.365 1.00 97.31 195 LEU A C 1
ATOM 1525 O O . LEU A 1 195 ? -5.520 -0.180 -1.822 1.00 97.31 195 LEU A O 1
ATOM 1529 N N . VAL A 1 196 ? -6.541 -2.082 -2.378 1.00 95.88 196 VAL A N 1
ATOM 1530 C CA . VAL A 1 196 ? -7.836 -1.714 -1.802 1.00 95.88 196 VAL A CA 1
ATOM 1531 C C . VAL A 1 196 ? -8.250 -2.755 -0.769 1.00 95.88 196 VAL A C 1
ATOM 1533 O O . VAL A 1 196 ? -8.346 -3.948 -1.069 1.00 95.88 196 VAL A O 1
ATOM 1536 N N . PHE A 1 197 ? -8.497 -2.291 0.460 1.00 96.94 197 PHE A N 1
ATOM 1537 C CA . PHE A 1 197 ? -8.821 -3.113 1.630 1.00 96.94 197 PHE A CA 1
ATOM 1538 C C . PHE A 1 197 ? -10.224 -2.795 2.187 1.00 96.94 197 PHE A C 1
ATOM 1540 O O . PHE A 1 197 ? -10.356 -2.166 3.242 1.00 96.94 197 PHE A O 1
ATOM 1547 N N . PRO A 1 198 ? -11.300 -3.207 1.495 1.00 92.94 198 PRO A N 1
ATOM 1548 C CA . PRO A 1 198 ? -12.641 -3.237 2.061 1.00 92.94 198 PRO A CA 1
ATOM 1549 C C . PRO A 1 198 ? -12.724 -4.342 3.115 1.00 92.94 198 PRO A C 1
ATOM 1551 O O . PRO A 1 198 ? -12.670 -5.540 2.810 1.00 92.94 198 PRO A O 1
ATOM 1554 N N . ILE A 1 199 ? -12.857 -3.937 4.372 1.00 95.25 199 ILE A N 1
ATOM 1555 C CA . ILE A 1 199 ? -12.886 -4.857 5.509 1.00 95.25 199 ILE A CA 1
ATOM 1556 C C . ILE A 1 199 ? -14.208 -4.734 6.281 1.00 95.25 199 ILE A C 1
ATOM 1558 O O . ILE A 1 199 ? -14.839 -3.674 6.275 1.00 95.25 199 ILE A O 1
ATOM 1562 N N . PRO A 1 200 ? -14.681 -5.811 6.926 1.00 94.94 200 PRO A N 1
ATOM 1563 C CA . PRO A 1 200 ? -15.879 -5.760 7.754 1.00 94.94 200 PRO A CA 1
ATOM 1564 C C . PRO A 1 200 ? -15.627 -4.925 9.013 1.00 94.94 200 PRO A C 1
ATOM 1566 O O . PRO A 1 200 ? -14.490 -4.771 9.462 1.00 94.94 200 PRO A O 1
ATOM 1569 N N . PHE A 1 201 ? -16.704 -4.428 9.622 1.00 93.81 201 PHE A N 1
ATOM 1570 C CA . PHE A 1 201 ? -16.623 -3.865 10.968 1.00 93.81 201 PHE A CA 1
ATOM 1571 C C . PHE A 1 201 ? -16.100 -4.924 11.953 1.00 93.81 201 PHE A C 1
ATOM 1573 O O . PHE A 1 201 ? -16.550 -6.073 11.887 1.00 93.81 201 PHE A O 1
ATOM 1580 N N . PRO A 1 202 ? -15.170 -4.562 12.855 1.00 93.62 202 PRO A N 1
ATOM 1581 C CA . PRO A 1 202 ? -14.665 -5.497 13.848 1.00 93.62 202 PRO A CA 1
ATOM 1582 C C . PRO A 1 202 ? -15.789 -5.922 14.806 1.00 93.62 202 PRO A C 1
ATOM 1584 O O . PRO A 1 202 ? -16.666 -5.109 15.123 1.00 93.62 202 PRO A O 1
ATOM 1587 N N . PRO A 1 203 ? -15.784 -7.179 15.279 1.00 93.44 203 PRO A N 1
ATOM 1588 C CA . PRO A 1 203 ? -16.715 -7.613 16.306 1.00 93.44 203 PRO A CA 1
ATOM 1589 C C . PRO A 1 203 ? -16.423 -6.898 17.645 1.00 93.44 203 PRO A C 1
ATOM 1591 O O . PRO A 1 203 ? -15.301 -6.427 17.861 1.00 93.44 203 PRO A O 1
ATOM 1594 N N . PRO A 1 204 ? -17.419 -6.778 18.547 1.00 93.88 204 PRO A N 1
ATOM 1595 C CA . PRO A 1 204 ? -17.296 -5.965 19.762 1.00 93.88 204 PRO A CA 1
ATOM 1596 C C . PRO A 1 204 ? -16.151 -6.361 20.702 1.00 93.88 204 PRO A C 1
ATOM 1598 O O . PRO A 1 204 ? -15.637 -5.510 21.417 1.00 93.88 204 PRO A O 1
ATOM 1601 N N . ASP A 1 205 ? -15.743 -7.628 20.704 1.00 94.12 205 ASP A N 1
ATOM 1602 C CA . ASP A 1 205 ? -14.639 -8.157 21.510 1.00 94.12 205 ASP A CA 1
ATOM 1603 C C . ASP A 1 205 ? -13.257 -7.661 21.057 1.00 94.12 205 ASP A C 1
ATOM 1605 O O . ASP A 1 205 ? -12.324 -7.645 21.857 1.00 94.12 205 ASP A O 1
ATOM 1609 N N . LEU A 1 206 ? -13.132 -7.192 19.810 1.00 93.56 206 LEU A N 1
ATOM 1610 C CA . LEU A 1 206 ? -11.919 -6.548 19.298 1.00 93.56 206 LEU A CA 1
ATOM 1611 C C . LEU A 1 206 ? -11.920 -5.022 19.483 1.00 93.56 206 LEU A C 1
ATOM 1613 O O . LEU A 1 206 ? -10.951 -4.360 19.110 1.00 93.56 206 LEU A O 1
ATOM 1617 N N . ILE A 1 207 ? -12.988 -4.445 20.042 1.00 94.50 207 ILE A N 1
ATOM 1618 C CA . ILE A 1 207 ? -13.100 -3.004 20.284 1.00 94.50 207 ILE A CA 1
ATOM 1619 C C . ILE A 1 207 ? -12.846 -2.740 21.776 1.00 94.50 207 ILE A C 1
ATOM 1621 O O . ILE A 1 207 ? -13.649 -3.148 22.618 1.00 94.50 207 ILE A O 1
ATOM 1625 N N . PRO A 1 208 ? -11.753 -2.047 22.146 1.00 94.50 208 PRO A N 1
ATOM 1626 C CA . PRO A 1 208 ? -11.437 -1.816 23.548 1.00 94.50 208 PRO A CA 1
ATOM 1627 C C . PRO A 1 208 ? -12.465 -0.898 24.221 1.00 94.50 208 PRO A C 1
ATOM 1629 O O . PRO A 1 208 ? -12.952 0.072 23.636 1.00 94.50 208 PRO A O 1
ATOM 1632 N N . ASN A 1 209 ? -12.744 -1.155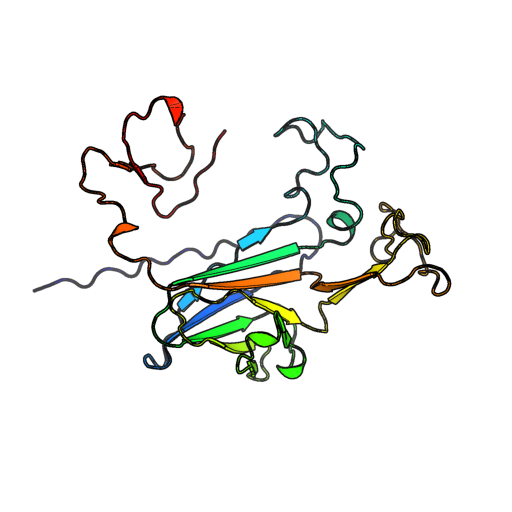 25.501 1.00 94.38 209 ASN A N 1
ATOM 1633 C CA . ASN A 1 209 ? -13.535 -0.241 26.319 1.00 94.38 209 ASN A CA 1
ATOM 1634 C C . ASN A 1 209 ? -12.689 0.984 26.707 1.00 94.38 209 ASN A C 1
ATOM 1636 O O . ASN A 1 209 ? -11.843 0.915 27.602 1.00 94.38 209 ASN A O 1
ATOM 1640 N N . LEU A 1 210 ? -12.954 2.116 26.057 1.00 93.69 210 LEU A N 1
ATOM 1641 C CA . LEU A 1 210 ? -12.231 3.372 26.283 1.00 93.69 210 LEU A CA 1
ATOM 1642 C C . LEU A 1 210 ? -12.504 4.007 27.654 1.00 93.69 210 LEU A C 1
ATOM 1644 O O . LEU A 1 210 ? -11.699 4.801 28.122 1.00 93.69 210 LEU A O 1
ATOM 1648 N N . ALA A 1 211 ? -13.611 3.653 28.314 1.00 94.00 211 ALA A N 1
ATOM 1649 C CA . ALA A 1 211 ? -13.920 4.126 29.665 1.00 94.00 211 ALA A CA 1
ATOM 1650 C C . ALA A 1 211 ? -13.243 3.286 30.765 1.00 94.00 211 ALA A C 1
ATOM 1652 O O . ALA A 1 211 ? -13.361 3.605 31.948 1.00 94.00 211 ALA A O 1
ATOM 1653 N N . SER A 1 212 ? -12.567 2.192 30.399 1.00 96.06 212 SER A N 1
ATOM 1654 C CA . SER A 1 212 ? -11.857 1.340 31.351 1.00 96.06 212 SER A CA 1
ATOM 1655 C C . SER A 1 212 ? -10.626 2.061 31.916 1.00 96.06 212 SER A C 1
ATOM 1657 O O . SER A 1 212 ? -9.820 2.561 31.131 1.00 96.06 212 SER A O 1
ATOM 1659 N N . PRO A 1 213 ? -10.389 2.037 33.244 1.00 94.19 213 PRO A N 1
ATOM 1660 C CA . PRO A 1 213 ? -9.152 2.569 33.825 1.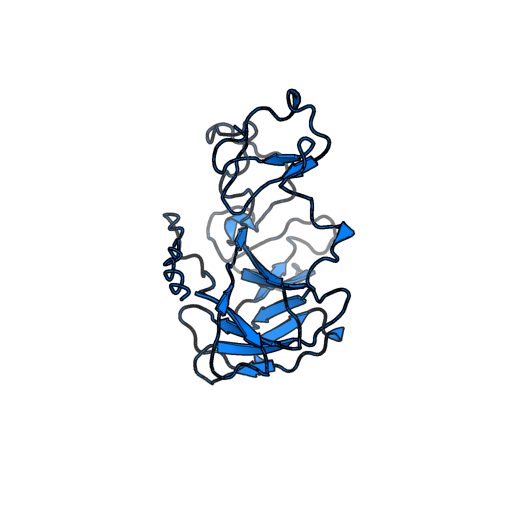00 94.19 213 PRO A CA 1
ATOM 1661 C C . PRO A 1 213 ? -7.902 1.803 33.358 1.00 94.19 213 PRO A C 1
ATOM 1663 O O . PRO A 1 213 ? -6.792 2.311 33.470 1.00 94.19 213 PRO A O 1
ATOM 1666 N N . ASN A 1 214 ? -8.074 0.602 32.792 1.00 95.56 214 ASN A N 1
ATOM 1667 C CA . ASN A 1 214 ? -6.992 -0.207 32.232 1.00 95.56 214 ASN A CA 1
ATOM 1668 C C . ASN A 1 214 ? -6.655 0.143 30.770 1.00 95.56 214 ASN A C 1
ATOM 1670 O O . ASN A 1 214 ? -5.817 -0.534 30.178 1.00 95.56 214 ASN A O 1
ATOM 1674 N N . THR A 1 215 ? -7.261 1.191 30.203 1.00 95.88 215 THR A N 1
ATOM 1675 C CA . THR A 1 215 ? -6.989 1.672 28.842 1.00 95.88 215 THR A CA 1
ATOM 1676 C C . THR A 1 215 ? -6.212 2.985 28.883 1.00 95.88 215 THR A C 1
ATOM 1678 O O . THR A 1 215 ? -6.723 4.003 29.344 1.00 95.88 215 THR A O 1
ATOM 1681 N N . TYR A 1 216 ? -4.987 2.982 28.362 1.00 93.88 216 TYR A N 1
ATOM 1682 C CA . TYR A 1 216 ? -4.212 4.195 28.123 1.00 93.88 216 TYR A CA 1
ATOM 1683 C C . TYR A 1 216 ? -4.527 4.743 26.733 1.00 93.88 216 TYR A C 1
ATOM 1685 O O . TYR A 1 216 ? -4.353 4.037 25.741 1.00 93.88 216 TYR A O 1
ATOM 1693 N N . THR A 1 217 ? -4.979 5.993 26.642 1.00 93.06 217 THR A N 1
ATOM 1694 C CA . THR A 1 217 ? -5.228 6.650 25.351 1.00 93.06 217 THR A CA 1
ATOM 1695 C C . THR A 1 217 ? -4.006 7.457 24.939 1.00 93.06 217 THR A C 1
ATOM 1697 O O . THR A 1 217 ? -3.614 8.386 25.640 1.00 93.06 217 THR A O 1
ATOM 1700 N N . VAL A 1 218 ? -3.431 7.119 23.787 1.00 92.31 218 VAL A N 1
ATOM 1701 C CA . VAL A 1 218 ? -2.331 7.871 23.183 1.00 92.31 218 VAL A CA 1
ATOM 1702 C C . VAL A 1 218 ? -2.916 9.058 22.424 1.00 92.31 218 VAL A C 1
ATOM 1704 O O . VAL A 1 218 ? -3.795 8.896 21.570 1.00 92.31 218 VAL A O 1
ATOM 1707 N N . HIS A 1 219 ? -2.440 10.258 22.742 1.00 89.88 219 HIS A N 1
ATOM 1708 C CA . HIS A 1 219 ? -2.777 11.459 21.987 1.00 89.88 219 HIS A CA 1
ATOM 1709 C C . HIS A 1 219 ? -1.928 11.527 20.710 1.00 89.88 219 HIS A C 1
ATOM 1711 O O . HIS A 1 219 ? -0.768 11.125 20.762 1.00 89.88 219 HIS A O 1
ATOM 1717 N N . PRO A 1 220 ? -2.486 12.011 19.581 1.00 93.81 220 PRO A N 1
ATOM 1718 C CA . PRO A 1 220 ? -1.714 12.239 18.361 1.00 93.81 220 PRO A CA 1
ATOM 1719 C C . PRO A 1 220 ? -0.455 13.076 18.615 1.00 93.81 220 PRO A C 1
ATOM 1721 O O . PRO A 1 220 ? -0.411 13.833 19.582 1.00 93.81 220 PRO A O 1
ATOM 1724 N N . GLU A 1 221 ? 0.491 12.993 17.680 1.00 91.56 221 GLU A N 1
ATOM 1725 C CA . GLU A 1 221 ? 1.852 13.546 17.692 1.00 91.56 221 GLU A CA 1
ATOM 1726 C C . GLU A 1 221 ? 2.902 12.599 18.299 1.00 91.56 221 GLU A C 1
ATOM 1728 O O . GLU A 1 221 ? 2.902 11.397 18.015 1.00 91.56 221 GLU A O 1
ATOM 1733 N N . SER A 1 222 ? 3.865 13.147 19.041 1.00 85.56 222 SER A N 1
ATOM 1734 C CA . SER A 1 222 ? 4.985 12.393 19.591 1.00 85.56 222 SER A CA 1
ATOM 1735 C C . SER A 1 222 ? 4.483 11.386 20.620 1.00 85.56 222 SER A C 1
ATOM 1737 O O . SER A 1 222 ? 3.939 11.757 21.663 1.00 85.56 222 SER A O 1
ATOM 1739 N N . VAL A 1 223 ? 4.716 10.105 20.353 1.00 88.31 223 VAL A N 1
ATOM 1740 C CA . VAL A 1 223 ? 4.345 9.022 21.263 1.00 88.31 223 VAL A CA 1
ATOM 1741 C C . VAL A 1 223 ? 5.330 9.019 22.435 1.00 88.31 223 VAL A C 1
ATOM 1743 O O . VAL A 1 223 ? 6.537 8.913 22.205 1.00 88.31 223 VAL A O 1
ATOM 1746 N N . PRO A 1 224 ? 4.866 9.142 23.694 1.00 80.00 224 PRO A N 1
ATOM 1747 C CA . PRO A 1 224 ? 5.750 9.020 24.846 1.00 80.00 224 PRO A CA 1
ATOM 1748 C C . PRO A 1 224 ? 6.298 7.594 24.930 1.00 80.00 224 PRO A C 1
ATOM 1750 O O . PRO A 1 224 ? 5.692 6.653 24.416 1.00 80.00 224 PRO A O 1
ATOM 1753 N N . THR A 1 225 ? 7.422 7.405 25.622 1.00 84.62 225 THR A N 1
ATOM 1754 C CA . THR A 1 225 ? 8.009 6.073 25.785 1.00 84.62 225 THR A CA 1
ATOM 1755 C C . THR A 1 225 ? 6.986 5.101 26.372 1.00 84.62 225 THR A C 1
ATOM 1757 O O . THR A 1 225 ? 6.582 5.214 27.532 1.00 84.62 225 THR A O 1
ATOM 1760 N N . LEU A 1 226 ? 6.584 4.114 25.567 1.00 84.50 226 LEU A N 1
ATOM 1761 C CA . LEU A 1 226 ? 5.544 3.155 25.948 1.00 84.50 226 LEU A CA 1
ATOM 1762 C C . LEU A 1 226 ? 5.983 2.233 27.099 1.00 84.50 226 LEU A C 1
ATOM 1764 O O . LEU A 1 226 ? 5.143 1.602 27.731 1.00 84.50 226 LEU A O 1
ATOM 1768 N N . SER A 1 227 ? 7.283 2.185 27.414 1.00 83.88 227 SER A N 1
ATOM 1769 C CA . SER A 1 227 ? 7.852 1.351 28.481 1.00 83.88 227 SER A CA 1
ATOM 1770 C C . SER A 1 227 ? 7.364 1.704 29.888 1.00 83.88 227 SER A C 1
ATOM 1772 O O . SER A 1 227 ? 7.527 0.897 30.799 1.00 83.88 227 SER A O 1
ATOM 1774 N N . HIS A 1 228 ? 6.794 2.895 30.094 1.00 83.69 228 HIS A N 1
ATOM 1775 C CA . HIS A 1 228 ? 6.311 3.342 31.405 1.00 83.69 228 HIS A CA 1
ATOM 1776 C C . HIS A 1 228 ? 4.792 3.170 31.578 1.00 83.69 228 HIS A C 1
ATOM 1778 O O . HIS A 1 228 ? 4.251 3.493 32.636 1.00 83.69 228 HIS A O 1
ATOM 1784 N N . ILE A 1 229 ? 4.092 2.671 30.554 1.00 88.12 229 ILE A N 1
ATOM 1785 C CA . ILE A 1 229 ? 2.644 2.457 30.591 1.00 88.12 229 ILE A CA 1
ATOM 1786 C C . ILE A 1 229 ? 2.358 1.090 31.221 1.00 88.12 229 ILE A C 1
ATOM 1788 O O . ILE A 1 229 ? 2.805 0.061 30.724 1.00 88.12 229 ILE A O 1
ATOM 1792 N N . THR A 1 230 ? 1.589 1.076 32.311 1.00 92.50 230 THR A N 1
ATOM 1793 C CA . THR A 1 230 ? 1.204 -0.151 33.039 1.00 92.50 230 THR A CA 1
ATOM 1794 C C . THR A 1 230 ? -0.200 -0.654 32.689 1.00 92.50 230 THR A C 1
ATOM 1796 O O . THR A 1 230 ? -0.619 -1.714 33.155 1.00 92.50 230 THR A O 1
ATOM 1799 N N . ASN A 1 231 ? -0.938 0.096 31.869 1.00 94.50 231 ASN A N 1
ATOM 1800 C CA . ASN A 1 231 ? -2.248 -0.277 31.348 1.00 94.50 231 ASN A CA 1
ATOM 1801 C C . ASN A 1 231 ? -2.155 -1.537 30.473 1.00 94.50 231 ASN A C 1
ATOM 1803 O O . ASN A 1 231 ? -1.221 -1.690 29.691 1.00 94.50 231 ASN A O 1
ATOM 1807 N N . SER A 1 232 ? -3.151 -2.421 30.555 1.00 94.62 232 SER A N 1
ATOM 1808 C CA . SER A 1 232 ? -3.197 -3.629 29.720 1.00 94.62 232 SER A CA 1
ATOM 1809 C C . SER A 1 232 ? -3.667 -3.362 28.289 1.00 94.62 232 SER A C 1
ATOM 1811 O O . SER A 1 232 ? -3.499 -4.217 27.423 1.00 94.62 232 SER A O 1
ATOM 1813 N N . VAL A 1 233 ? -4.245 -2.186 28.032 1.00 95.19 233 VAL A N 1
ATOM 1814 C CA . VAL A 1 233 ? -4.664 -1.742 26.703 1.00 95.19 233 VAL A CA 1
ATOM 1815 C C . VAL A 1 233 ? -4.036 -0.386 26.401 1.00 95.19 233 VAL A C 1
ATOM 1817 O O . VAL A 1 233 ? -4.169 0.552 27.186 1.00 95.19 233 VAL A O 1
ATOM 1820 N N . VAL A 1 234 ? -3.405 -0.268 25.232 1.00 94.56 234 VAL A N 1
ATOM 1821 C CA . VAL A 1 234 ? -2.934 1.001 24.661 1.00 94.56 234 VAL A CA 1
ATOM 1822 C C . VAL A 1 234 ? -3.787 1.309 23.435 1.00 94.56 234 VAL A C 1
ATOM 1824 O O . VAL A 1 234 ? -3.833 0.526 22.489 1.00 94.56 234 VAL A O 1
ATOM 1827 N N . TYR A 1 235 ? -4.495 2.433 23.464 1.00 95.00 235 TYR A N 1
ATOM 1828 C CA . TYR A 1 235 ? -5.422 2.852 22.421 1.00 95.00 235 TYR A CA 1
ATOM 1829 C C . TYR A 1 235 ? -4.861 4.039 21.639 1.00 95.00 235 TYR A C 1
ATOM 1831 O O . TYR A 1 235 ? -4.696 5.133 22.180 1.00 95.00 235 TYR A O 1
ATOM 1839 N N . PHE A 1 236 ? -4.621 3.824 20.347 1.00 95.75 236 PHE A N 1
ATOM 1840 C CA . PHE A 1 236 ? -4.279 4.875 19.396 1.00 95.75 236 PHE A CA 1
ATOM 1841 C C . PHE A 1 236 ? -5.554 5.366 18.714 1.00 95.75 236 PHE A C 1
ATOM 1843 O O . PHE A 1 236 ? -6.120 4.689 17.855 1.00 95.75 236 PHE A O 1
ATOM 1850 N N . GLY A 1 237 ? -6.023 6.546 19.120 1.00 93.81 237 GLY A N 1
ATOM 1851 C CA . GLY A 1 237 ? -7.148 7.199 18.459 1.00 93.81 237 GLY A CA 1
ATOM 1852 C C . GLY A 1 237 ? -6.784 7.722 17.060 1.00 93.81 237 GLY A C 1
ATOM 1853 O O . GLY A 1 237 ? -5.597 7.806 16.724 1.00 93.81 237 GLY A O 1
ATOM 1854 N N . PRO A 1 238 ? -7.785 8.123 16.250 1.00 94.44 238 PRO A N 1
ATOM 1855 C CA . PRO A 1 238 ? -7.545 8.733 14.946 1.00 94.44 238 PRO A CA 1
ATOM 1856 C C . PRO A 1 238 ? -6.595 9.932 15.043 1.00 94.44 238 PRO A C 1
ATOM 1858 O O . PRO A 1 238 ? -6.835 10.863 15.811 1.00 94.44 238 PRO A O 1
ATOM 1861 N N . GLY A 1 239 ? -5.529 9.908 14.248 1.00 94.94 239 GLY A N 1
ATOM 1862 C CA . GLY A 1 239 ? -4.483 10.925 14.240 1.00 94.94 239 GLY A CA 1
ATOM 1863 C C . GLY A 1 239 ? -3.167 10.358 13.718 1.00 94.94 239 GLY A C 1
ATOM 1864 O O . GLY A 1 239 ? -3.067 9.165 13.435 1.00 94.94 239 GLY A O 1
ATOM 1865 N N . VAL A 1 240 ? -2.169 11.224 13.573 1.00 95.38 240 VAL A N 1
ATOM 1866 C CA . VAL A 1 240 ? -0.800 10.820 13.233 1.00 95.38 240 VAL A CA 1
ATOM 1867 C C . VAL A 1 240 ? -0.021 10.676 14.529 1.00 95.38 240 VAL A C 1
ATOM 1869 O O . VAL A 1 240 ? -0.069 11.575 15.361 1.00 95.38 240 VAL A O 1
ATOM 1872 N N . HIS A 1 241 ? 0.684 9.562 14.687 1.00 94.12 241 HIS A N 1
ATOM 1873 C CA . HIS A 1 241 ? 1.504 9.244 15.853 1.00 94.12 241 HIS A CA 1
ATOM 1874 C C . HIS A 1 241 ? 2.903 8.882 15.362 1.00 94.12 241 HIS A C 1
ATOM 1876 O O . HIS A 1 241 ? 3.016 8.143 14.383 1.00 94.12 241 HIS A O 1
ATOM 1882 N N . TYR A 1 242 ? 3.955 9.386 16.004 1.00 91.50 242 TYR A N 1
ATOM 1883 C CA . TYR A 1 242 ? 5.335 9.077 15.618 1.00 91.50 242 TYR A CA 1
ATOM 18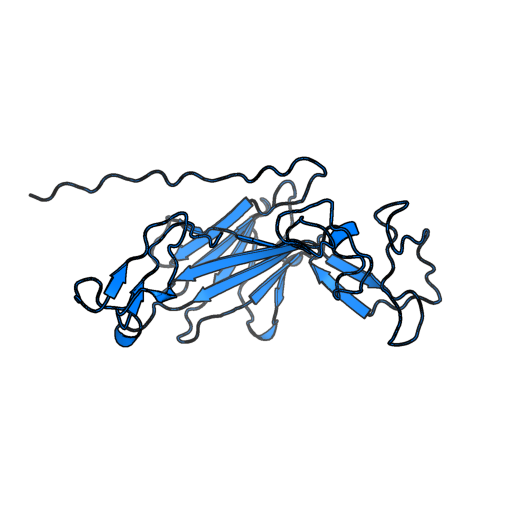84 C C . TYR A 1 242 ? 6.240 8.879 16.835 1.00 91.50 242 TYR A C 1
ATOM 1886 O O . TYR A 1 242 ? 6.057 9.510 17.877 1.00 91.50 242 TYR A O 1
ATOM 1894 N N . ILE A 1 243 ? 7.206 7.973 16.694 1.00 89.25 243 ILE A N 1
ATOM 1895 C CA . ILE A 1 243 ? 8.281 7.753 17.665 1.00 89.25 243 ILE A CA 1
ATOM 1896 C C . ILE A 1 243 ? 9.476 8.589 17.208 1.00 89.25 243 ILE A C 1
ATOM 1898 O O . ILE A 1 243 ? 9.763 8.640 16.011 1.00 89.25 243 ILE A O 1
ATOM 1902 N N . VAL A 1 244 ? 10.130 9.246 18.162 1.00 70.19 244 VAL A N 1
ATOM 1903 C CA . VAL A 1 244 ? 11.377 9.998 17.970 1.00 70.19 244 VAL A CA 1
ATOM 1904 C C . VAL A 1 244 ? 12.557 9.264 18.579 1.00 70.19 244 VAL A C 1
ATOM 1906 O O . VAL A 1 244 ? 12.347 8.563 19.596 1.00 70.19 244 VAL A O 1
#

Radius of gyration: 22.15 Å; chains: 1; bounding box: 61×37×61 Å

pLDDT: mean 80.39, std 21.07, range [20.77, 97.62]

InterPro domains:
  IPR023226 Glycoside hydrolase, family 49, N-terminal domain [PF17433] (38-201)
  IPR035953 Dextranase, N-terminal [G3DSA:2.60.350.10] (30-206)
  IPR035953 Dextranase, N-terminal [SSF101596] (35-201)

Secondary structure (DSSP, 8-state):
-PPPPP-----------SSS------EEEEEESSSTT--EEE-EEEEEGGGGS-SBSSTT-TT-B--S--S-SSHHHHT-EEEEEEEE--S-EEEEEE-SS----GGGEEEESGGG--EEEE-SSSEEEEEE---TT---EEEEEGGGEEEEEESSSSTTPPEEBSSSTTSTTB-SS--TTT--EEEEEESEEEEEEEEPPPPGGGS--TTSTTEEEEPSEEPP-GGG---SEEEE-SS-EE--

Foldseek 3Di:
DDDDDDDDDDDDDDDDDPDDDDFDWPFKWKDDPPDPPDIDTWDKDKAAPVSPLAQAPDPPDSVRHDPPDPVDACRNVLTFMEIETEDADPAWMKMKTATPDDQDFQVQKDKPPCVQVWDWGDPSRRMIITGAGDDQAWDKIKIFGNVQKDFWKFPFDDPPGDTADCRHPPDGRHDPPDDPPGIDGPDIGGSYIYMYTHHHDDDPVPPDDPPDPLEAEADADEGPDCVPRPRPHYDDDPYHYDYD